Protein AF-A0A5R1NNT7-F1 (afdb_monomer)

Secondary structure (DSSP, 8-state):
-------TT-------------------------GGGS-------------S--TTSHHHHHHTT-S-S-S---PPPHHHHHHHHHHHHHHHHHHHHHHHHHHHHHHHHHHHHHHHHHHHHHHHHHHHHSSPPPSEEE-TTT-GGGT----TTB--EEEEE-STT-EEEEEEBSSSSP-EEEEESSS-SEE-EEETTEEE--

Sequence (202 aa):
MTDVNIDPHDWGCFEFTLPSLAGRGGLSLPIQWNPDRFPKTGSCATTHRLELIVLTRSLNALNARRKNPDANEKGFTLIELLVVVIIIGILAAIAIPVYLGIQNNAKESGVQSDVANAKIGVVAIQTDTGALPAAGTIDPSANSKYGFTKSANTGALTLTVGAGAAFCVSAPSTTSPVVTFAASDLVGAKKGTCSAGAFVAP

pLDDT: mean 73.67, std 19.93, range [34.53, 97.38]

Foldseek 3Di:
DDDDDDDPPDPDDDDDDDDDDDDDDDDDDDPPDDPPPDDPDDDDDDDDDDDDPDPPVPPVVVVVVPPDPPPDCPDDDPVNVVVVVVVVVVVCVVVVVVVVVVVVVVLVVLQLVLQQLVQQLQVVCCVVVVDGDDWFWDDQVVSVVSVHDDDPQWATWTKAAAPDRAIKIKIWGPDPVIWMWMAIPVGGTDTADDDRRDTGHD

Nearest PDB structures (foldseek):
  3pcs-assembly4_D  TM=4.647E-01  e=8.712E+00  Escherichia coli O157:H7

Structure (mmCIF, N/CA/C/O backbone):
data_AF-A0A5R1NNT7-F1
#
_entry.id   AF-A0A5R1NNT7-F1
#
loop_
_atom_site.group_PDB
_atom_site.id
_atom_site.type_symbol
_atom_site.label_atom_id
_atom_site.label_alt_id
_atom_site.label_comp_id
_atom_site.label_asym_id
_atom_site.label_entity_id
_atom_site.label_seq_id
_atom_site.pdbx_PDB_ins_code
_atom_site.Cartn_x
_atom_site.Cartn_y
_atom_site.Cartn_z
_atom_site.occupancy
_atom_site.B_iso_or_equiv
_atom_site.auth_seq_id
_atom_site.auth_comp_id
_atom_site.auth_asym_id
_atom_site.auth_atom_id
_atom_site.pdbx_PDB_model_num
ATOM 1 N N . MET A 1 1 ? 11.780 5.297 29.534 1.00 43.72 1 MET A N 1
ATOM 2 C CA . MET A 1 1 ? 11.428 6.649 30.004 1.00 43.72 1 MET A CA 1
ATOM 3 C C . MET A 1 1 ? 12.694 7.477 29.934 1.00 43.72 1 MET A C 1
ATOM 5 O O . MET A 1 1 ? 13.545 7.350 30.800 1.00 43.72 1 MET A O 1
ATOM 9 N N . THR A 1 2 ? 12.864 8.198 28.834 1.00 43.47 2 THR A N 1
ATOM 10 C CA . THR A 1 2 ? 13.842 9.280 28.682 1.00 43.47 2 THR A CA 1
ATOM 11 C C . THR A 1 2 ? 13.151 10.296 27.788 1.00 43.47 2 THR A C 1
ATOM 13 O O . THR A 1 2 ? 12.879 10.001 26.623 1.00 43.47 2 THR A O 1
ATOM 16 N N . ASP A 1 3 ? 12.752 11.406 28.395 1.00 40.72 3 ASP A N 1
ATOM 17 C CA . ASP A 1 3 ? 11.999 12.494 27.784 1.00 40.72 3 ASP A CA 1
ATOM 18 C C . ASP A 1 3 ? 12.787 13.144 26.638 1.00 40.72 3 ASP A C 1
ATOM 20 O O . ASP A 1 3 ? 13.982 13.410 26.767 1.00 40.72 3 ASP A O 1
ATOM 24 N N . VAL A 1 4 ? 12.113 13.412 25.517 1.00 52.28 4 VAL A N 1
ATOM 25 C CA . VAL A 1 4 ? 12.636 14.251 24.431 1.00 52.28 4 VAL A CA 1
ATOM 26 C C . VAL A 1 4 ? 11.967 15.613 24.571 1.00 52.28 4 VAL A C 1
ATOM 28 O O . VAL A 1 4 ? 10.796 15.770 24.235 1.00 52.28 4 VAL A O 1
ATOM 31 N N . ASN A 1 5 ? 12.702 16.582 25.112 1.00 43.88 5 ASN A N 1
ATOM 32 C CA . ASN A 1 5 ? 12.280 17.978 25.146 1.00 43.88 5 ASN A CA 1
ATOM 33 C C . ASN A 1 5 ? 12.597 18.622 23.785 1.00 43.88 5 ASN A C 1
ATOM 35 O O . ASN A 1 5 ? 13.729 18.525 23.315 1.00 43.88 5 ASN A O 1
ATOM 39 N N . ILE A 1 6 ? 11.602 19.236 23.141 1.00 50.78 6 ILE A N 1
ATOM 40 C CA . ILE A 1 6 ? 11.735 19.892 21.830 1.00 50.78 6 ILE A CA 1
ATOM 41 C C . ILE A 1 6 ? 11.452 21.382 22.035 1.00 50.78 6 ILE A C 1
ATOM 43 O O . ILE A 1 6 ? 10.293 21.784 22.132 1.00 50.78 6 ILE A O 1
ATOM 47 N N . ASP A 1 7 ? 12.503 22.197 22.103 1.00 47.06 7 ASP A N 1
ATOM 48 C CA . ASP A 1 7 ? 12.385 23.658 22.128 1.00 47.06 7 ASP A CA 1
ATOM 49 C C . ASP A 1 7 ? 12.195 24.215 20.696 1.00 47.06 7 ASP A C 1
ATOM 51 O O . ASP A 1 7 ? 12.884 23.766 19.777 1.00 47.06 7 ASP A O 1
ATOM 55 N N . PRO A 1 8 ? 11.312 25.207 20.437 1.00 48.41 8 PRO A N 1
ATOM 56 C CA . PRO A 1 8 ? 10.919 25.566 19.066 1.00 48.41 8 PRO A CA 1
ATOM 57 C C . PRO A 1 8 ? 11.837 26.573 18.347 1.00 48.41 8 PRO A C 1
ATOM 59 O O . PRO A 1 8 ? 11.464 27.070 17.284 1.00 48.41 8 PRO A O 1
ATOM 62 N N . HIS A 1 9 ? 13.000 26.926 18.903 1.00 54.28 9 HIS A N 1
ATOM 63 C CA . HIS A 1 9 ? 13.793 28.072 18.427 1.00 54.28 9 HIS A CA 1
ATOM 64 C C . HIS A 1 9 ? 15.160 27.749 17.805 1.00 54.28 9 HIS A C 1
ATOM 66 O O . HIS A 1 9 ? 15.865 28.688 17.441 1.00 54.28 9 HIS A O 1
ATOM 72 N N . ASP A 1 10 ? 15.506 26.475 17.593 1.00 42.22 10 ASP A N 1
ATOM 73 C CA . ASP A 1 10 ? 16.818 26.097 17.0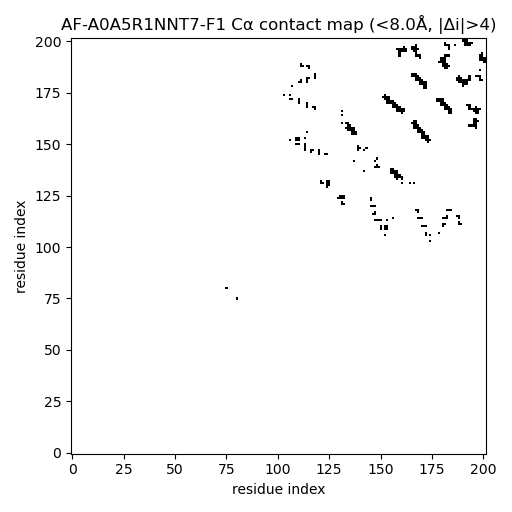50 1.00 42.22 10 ASP A CA 1
ATOM 74 C C . ASP A 1 10 ? 16.693 25.098 15.887 1.00 42.22 10 ASP A C 1
ATOM 76 O O . ASP A 1 10 ? 16.759 23.876 16.033 1.00 42.22 10 ASP A O 1
ATOM 80 N N . TRP A 1 11 ? 16.447 25.625 14.685 1.00 51.66 11 TRP A N 1
ATOM 81 C CA . TRP A 1 11 ? 16.437 24.829 13.458 1.00 51.66 11 TRP A CA 1
ATOM 82 C C . TRP A 1 11 ? 17.868 24.638 12.959 1.00 51.66 11 TRP A C 1
ATOM 84 O O . TRP A 1 11 ? 18.322 25.351 12.065 1.00 51.66 11 TRP A O 1
ATOM 94 N N . GLY A 1 12 ? 18.563 23.640 13.502 1.00 44.12 12 GLY A N 1
ATOM 95 C CA . GLY A 1 12 ? 19.743 23.094 12.841 1.00 44.12 12 GLY A CA 1
ATOM 96 C C . GLY A 1 12 ? 20.810 22.554 13.773 1.00 44.12 12 GLY A C 1
ATOM 97 O O . GLY A 1 12 ? 21.727 23.284 14.110 1.00 44.12 12 GLY A O 1
ATOM 98 N N . CYS A 1 13 ? 20.722 21.262 14.090 1.00 41.28 13 CYS A N 1
ATOM 99 C CA . CYS A 1 13 ? 21.832 20.298 14.143 1.00 41.28 13 CYS A CA 1
ATOM 100 C C . CYS A 1 13 ? 21.268 18.955 14.632 1.00 41.28 13 CYS A C 1
ATOM 102 O O . CYS A 1 13 ? 20.935 18.799 15.801 1.00 41.28 13 CYS A O 1
ATOM 104 N N . PHE A 1 14 ? 21.130 17.981 13.729 1.00 34.53 14 PHE A N 1
ATOM 105 C CA . PHE A 1 14 ? 20.844 16.594 14.102 1.00 34.53 14 PHE A CA 1
ATOM 106 C C . PHE A 1 14 ? 22.182 15.912 14.399 1.00 34.53 14 PHE A C 1
ATOM 108 O O . PHE A 1 14 ? 22.958 15.647 13.481 1.00 34.53 14 PHE A O 1
ATOM 115 N N . GLU A 1 15 ? 22.470 15.651 15.670 1.00 43.06 15 GLU A N 1
ATOM 116 C CA . GLU A 1 15 ? 23.667 14.923 16.087 1.00 43.06 15 GLU A CA 1
ATOM 117 C C . GLU A 1 15 ? 23.293 13.462 16.368 1.00 43.06 15 GLU A C 1
ATOM 119 O O . GLU A 1 15 ? 22.583 13.154 17.324 1.00 43.06 15 GLU A O 1
ATOM 124 N N . PHE A 1 16 ? 23.731 12.545 15.500 1.00 36.41 16 PHE A N 1
ATOM 125 C CA . PHE A 1 16 ? 23.573 11.106 15.715 1.00 36.41 16 PHE A CA 1
ATOM 126 C C . PHE A 1 16 ? 24.833 10.564 16.391 1.00 36.41 16 PHE A C 1
ATOM 128 O O . PHE A 1 16 ? 25.817 10.227 15.732 1.00 36.41 16 PHE A O 1
ATOM 135 N N . THR A 1 17 ? 24.818 10.492 17.720 1.00 41.00 17 THR A N 1
ATOM 136 C CA . THR A 1 17 ? 25.866 9.827 18.501 1.00 41.00 17 THR A CA 1
ATOM 137 C C . THR A 1 17 ? 25.534 8.340 18.653 1.00 41.00 17 THR A C 1
ATOM 139 O O . THR A 1 17 ? 24.610 7.952 19.363 1.00 41.00 17 THR A O 1
ATOM 142 N N . LEU A 1 18 ? 26.300 7.478 17.976 1.00 39.47 18 LEU A N 1
ATOM 143 C CA . LEU A 1 18 ? 26.299 6.033 18.233 1.00 39.47 18 LEU A CA 1
ATOM 144 C C . LEU A 1 18 ? 27.118 5.732 19.499 1.00 39.47 18 LEU A C 1
ATOM 146 O O . LEU A 1 18 ? 28.264 6.184 19.589 1.00 39.47 18 LEU A O 1
ATOM 150 N N . PRO A 1 19 ? 26.613 4.924 20.448 1.00 40.84 19 PRO A N 1
ATOM 151 C CA . PRO A 1 19 ? 27.414 4.503 21.579 1.00 40.84 19 PRO A CA 1
ATOM 152 C C . PRO A 1 19 ? 28.315 3.323 21.183 1.00 40.84 19 PRO A C 1
ATOM 154 O O . PRO A 1 19 ? 27.850 2.231 20.873 1.00 40.84 19 PRO A O 1
ATOM 157 N N . SER A 1 20 ? 29.625 3.552 21.297 1.00 44.25 20 SER A N 1
ATOM 158 C CA . SER A 1 20 ? 30.631 2.560 21.697 1.00 44.25 20 SER A CA 1
ATOM 159 C C . SER A 1 20 ? 30.896 1.360 20.769 1.00 44.25 20 SER A C 1
ATOM 161 O O . SER A 1 20 ? 30.408 0.252 20.991 1.00 44.25 20 SER A O 1
ATOM 163 N N . LEU A 1 21 ? 31.887 1.519 19.885 1.00 39.97 21 LEU A N 1
ATOM 164 C CA . LEU A 1 21 ? 32.867 0.458 19.627 1.00 39.97 21 LEU A CA 1
ATOM 165 C C . LEU A 1 21 ? 34.272 1.005 19.887 1.00 39.97 21 LEU A C 1
ATOM 167 O O . LEU A 1 21 ? 34.886 1.663 19.049 1.00 39.97 21 LEU A O 1
ATOM 171 N N . ALA A 1 22 ? 34.762 0.742 21.095 1.00 49.03 22 ALA A N 1
ATOM 172 C CA . ALA A 1 22 ? 36.153 0.938 21.450 1.00 49.03 22 ALA A CA 1
ATOM 173 C C . ALA A 1 22 ? 37.031 -0.057 20.676 1.00 49.03 22 ALA A C 1
ATOM 175 O O . ALA A 1 22 ? 36.817 -1.266 20.729 1.00 49.03 22 ALA A O 1
ATOM 176 N N . GLY A 1 23 ? 38.066 0.467 20.021 1.00 51.97 23 GLY A N 1
ATOM 177 C CA . GLY A 1 23 ? 39.264 -0.299 19.695 1.00 51.97 23 GLY A CA 1
ATOM 178 C C . GLY A 1 23 ? 39.258 -1.015 18.349 1.00 51.97 23 GLY A C 1
ATOM 179 O O . GLY A 1 23 ? 39.103 -2.229 18.288 1.00 51.97 23 GLY A O 1
ATOM 180 N N . ARG A 1 24 ? 39.570 -0.278 17.280 1.00 44.78 24 ARG A N 1
ATOM 181 C CA . ARG A 1 24 ? 40.598 -0.632 16.281 1.00 44.78 24 ARG A CA 1
ATOM 182 C C . ARG A 1 24 ? 40.715 0.516 15.283 1.00 44.78 24 ARG A C 1
ATOM 184 O O . ARG A 1 24 ? 39.710 1.047 14.830 1.00 44.78 24 ARG A O 1
ATOM 191 N N . GLY A 1 25 ? 41.954 0.924 15.017 1.00 54.47 25 GLY A N 1
ATOM 192 C CA . GLY A 1 25 ? 42.298 2.105 14.231 1.00 54.47 25 GLY A CA 1
ATOM 193 C C . GLY A 1 25 ? 41.583 2.156 12.883 1.00 54.47 25 GLY A C 1
ATOM 194 O O . GLY A 1 25 ? 41.895 1.386 11.979 1.00 54.47 25 GLY A O 1
ATOM 195 N N . GLY A 1 26 ? 40.640 3.088 12.763 1.00 38.50 26 GLY A N 1
ATOM 196 C CA . GLY A 1 26 ? 40.117 3.550 11.487 1.00 38.50 26 GLY A CA 1
ATOM 197 C C . GLY A 1 26 ? 41.036 4.642 10.956 1.00 38.50 26 GLY A C 1
ATOM 198 O O . GLY A 1 26 ? 41.284 5.633 11.640 1.00 38.50 26 GLY A O 1
ATOM 199 N N . LEU A 1 27 ? 41.567 4.438 9.753 1.00 43.19 27 LEU A N 1
ATOM 200 C CA . LEU A 1 27 ? 42.351 5.424 9.020 1.00 43.19 27 LEU A CA 1
ATOM 201 C C . LEU A 1 27 ? 41.469 6.659 8.754 1.00 43.19 27 LEU A C 1
ATOM 203 O O . LEU A 1 27 ? 40.620 6.650 7.866 1.00 43.19 27 LEU A O 1
ATOM 207 N N . SER A 1 28 ? 41.647 7.720 9.535 1.00 46.94 28 SER A N 1
ATOM 208 C CA . SER A 1 28 ? 41.034 9.016 9.267 1.00 46.94 28 SER A CA 1
ATOM 209 C C . SER A 1 28 ? 41.861 9.737 8.203 1.00 46.94 28 SER A C 1
ATOM 211 O O . SER A 1 28 ? 42.908 10.309 8.506 1.00 46.94 28 SER A O 1
ATOM 213 N N . LEU A 1 29 ? 41.408 9.712 6.950 1.00 49.31 29 LEU A N 1
ATOM 214 C CA . LEU A 1 29 ? 41.814 10.731 5.984 1.00 49.31 29 LEU A CA 1
ATOM 215 C C . LEU A 1 29 ? 41.140 12.049 6.397 1.00 49.31 29 LEU A C 1
ATOM 217 O O . LEU A 1 29 ? 39.910 12.077 6.493 1.00 49.31 29 LEU A O 1
ATOM 221 N N . PRO A 1 30 ? 41.880 13.143 6.645 1.00 44.62 30 PRO A N 1
ATOM 222 C CA . PRO A 1 30 ? 41.252 14.421 6.919 1.00 44.62 30 PRO A CA 1
ATOM 223 C C . PRO A 1 30 ? 40.744 15.011 5.600 1.00 44.62 30 PRO A C 1
ATOM 225 O O . PRO A 1 30 ? 41.496 15.623 4.845 1.00 44.62 30 PRO A O 1
ATOM 228 N N . ILE A 1 31 ? 39.447 14.871 5.321 1.00 53.81 31 ILE A N 1
ATOM 229 C CA . ILE A 1 31 ? 38.766 15.877 4.503 1.00 53.81 31 ILE A CA 1
ATOM 230 C C . ILE A 1 31 ? 38.554 17.064 5.438 1.00 53.81 31 ILE A C 1
ATOM 232 O O . ILE A 1 31 ? 37.622 17.099 6.236 1.00 53.81 31 ILE A O 1
ATOM 236 N N . GLN A 1 32 ? 39.498 17.998 5.408 1.00 47.47 32 GLN A N 1
ATOM 237 C CA . GLN A 1 32 ? 39.490 19.180 6.256 1.00 47.47 32 GLN A CA 1
ATOM 238 C C . GLN A 1 32 ? 38.452 20.169 5.710 1.00 47.47 32 GLN A C 1
ATOM 240 O O . GLN A 1 32 ? 38.704 20.909 4.759 1.00 47.47 32 GLN A O 1
ATOM 245 N N . TRP A 1 33 ? 37.248 20.143 6.278 1.00 36.47 33 TRP A N 1
ATOM 246 C CA . TRP A 1 33 ? 36.215 21.132 5.989 1.00 36.47 33 TRP A CA 1
ATOM 247 C C . TRP A 1 33 ? 36.540 22.400 6.784 1.00 36.47 33 TRP A C 1
ATOM 249 O O . TRP A 1 33 ? 36.380 22.420 8.000 1.00 36.47 33 TRP A O 1
ATOM 259 N N . ASN A 1 34 ? 37.080 23.424 6.114 1.00 49.50 34 ASN A N 1
ATOM 260 C CA . ASN A 1 34 ? 37.412 24.704 6.741 1.00 49.50 34 ASN A CA 1
ATOM 261 C C . ASN A 1 34 ? 36.166 25.621 6.759 1.00 49.50 34 ASN A C 1
ATOM 263 O O . ASN A 1 34 ? 35.778 26.087 5.680 1.00 49.50 34 ASN A O 1
ATOM 267 N N . PRO A 1 35 ? 35.541 25.903 7.920 1.00 50.19 35 PRO A N 1
ATOM 268 C CA . PRO A 1 35 ? 34.308 26.696 8.005 1.00 50.19 35 PRO A CA 1
ATOM 269 C C . PRO A 1 35 ? 34.511 28.200 7.763 1.00 50.19 35 PRO A C 1
ATOM 271 O O . PRO A 1 35 ? 33.538 28.944 7.658 1.00 50.19 35 PRO A O 1
ATOM 274 N N . ASP A 1 36 ? 35.754 28.663 7.627 1.00 52.75 36 ASP A N 1
ATOM 275 C CA . ASP A 1 36 ? 36.092 30.093 7.593 1.00 52.75 36 ASP A CA 1
ATOM 276 C C . ASP A 1 36 ? 35.867 30.766 6.228 1.00 52.75 36 ASP A C 1
ATOM 278 O O . ASP A 1 36 ? 36.177 31.943 6.047 1.00 52.75 36 ASP A O 1
ATOM 282 N N . ARG A 1 37 ? 35.333 30.046 5.230 1.00 50.12 37 ARG A N 1
ATOM 283 C CA . ARG A 1 37 ? 35.125 30.592 3.875 1.00 50.12 37 ARG A CA 1
ATOM 284 C C . ARG A 1 37 ? 33.774 31.269 3.636 1.00 50.12 37 ARG A C 1
ATOM 286 O O . ARG A 1 37 ? 33.452 31.581 2.490 1.00 50.12 37 ARG A O 1
ATOM 293 N N . PHE A 1 38 ? 33.027 31.568 4.695 1.00 45.69 38 PHE A N 1
ATOM 294 C CA . PHE A 1 38 ? 31.863 32.446 4.619 1.00 45.69 38 PHE A CA 1
ATOM 295 C C . PHE A 1 38 ? 32.187 33.796 5.261 1.00 45.69 38 PHE A C 1
ATOM 297 O O . PHE A 1 38 ? 32.308 33.870 6.486 1.00 45.69 38 PHE A O 1
ATOM 304 N N . PRO A 1 39 ? 32.319 34.880 4.474 1.00 45.38 39 PRO A N 1
ATOM 305 C CA . PRO A 1 39 ? 32.453 36.205 5.048 1.00 45.38 39 PRO A CA 1
ATOM 306 C C . PRO A 1 39 ? 31.147 36.563 5.766 1.00 45.38 39 PRO A C 1
ATOM 308 O O . PRO A 1 39 ? 30.149 36.939 5.154 1.00 45.38 39 PRO A O 1
ATOM 311 N N . LYS A 1 40 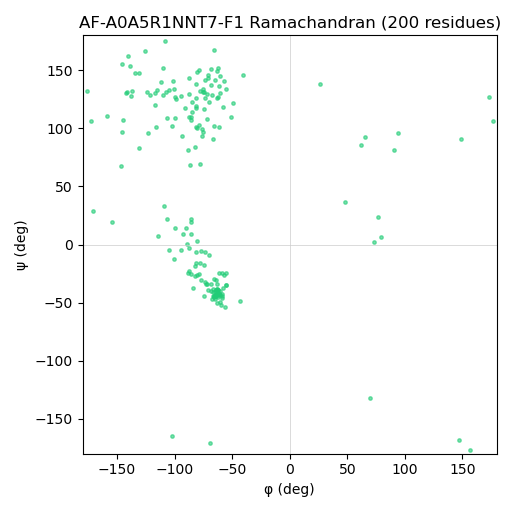? 31.163 36.457 7.097 1.00 54.94 40 LYS A N 1
ATOM 312 C CA . LYS A 1 40 ? 30.286 37.251 7.949 1.00 54.94 40 LYS A CA 1
ATOM 313 C C . LYS A 1 40 ? 30.812 38.674 7.890 1.00 54.94 40 LYS A C 1
ATOM 315 O O . LYS A 1 40 ? 31.882 38.930 8.426 1.00 54.94 40 LYS A O 1
ATOM 320 N N . THR A 1 41 ? 30.099 39.571 7.220 1.00 41.78 41 THR A N 1
ATOM 321 C CA . THR A 1 41 ? 29.954 40.991 7.592 1.00 41.78 41 THR A CA 1
ATOM 322 C C . THR A 1 41 ? 29.204 41.730 6.494 1.00 41.78 41 THR A C 1
ATOM 324 O O . THR A 1 41 ? 29.585 41.719 5.327 1.00 41.78 41 THR A O 1
ATOM 327 N N . GLY A 1 42 ? 28.142 42.428 6.891 1.00 49.50 42 GLY A N 1
ATOM 328 C CA . GLY A 1 42 ? 27.746 43.621 6.168 1.00 49.50 42 GLY A CA 1
ATOM 329 C C . GLY A 1 42 ? 28.865 44.653 6.283 1.00 49.50 42 GLY A C 1
ATOM 330 O O . GLY A 1 42 ? 29.290 44.983 7.385 1.00 49.50 42 GLY A O 1
ATOM 331 N N . SER A 1 43 ? 29.328 45.156 5.146 1.00 44.44 43 SER A N 1
ATOM 332 C CA . SER A 1 43 ? 29.716 46.554 5.001 1.00 44.44 43 SER A CA 1
ATOM 333 C C . SER A 1 43 ? 29.690 46.898 3.517 1.00 44.44 43 SER A C 1
ATOM 335 O O . SER A 1 43 ? 30.463 46.376 2.714 1.00 44.44 43 SER A O 1
ATOM 337 N N . CYS A 1 44 ? 28.725 47.733 3.150 1.00 41.69 44 CYS A N 1
ATOM 338 C CA . CYS A 1 44 ? 28.662 48.393 1.860 1.00 41.69 44 CYS A CA 1
ATOM 339 C C . CYS A 1 44 ? 29.461 49.700 1.961 1.00 41.69 44 CYS A C 1
ATOM 341 O O . CYS A 1 44 ? 29.367 50.394 2.968 1.00 41.69 44 CYS A O 1
ATOM 343 N N . ALA A 1 45 ? 30.154 50.039 0.872 1.00 43.50 45 ALA A N 1
ATOM 344 C CA . ALA A 1 45 ? 30.885 51.278 0.590 1.00 43.50 45 ALA A CA 1
ATOM 345 C C . ALA A 1 45 ? 32.389 51.291 0.919 1.00 43.50 45 ALA A C 1
ATOM 347 O O . ALA A 1 45 ? 32.840 51.691 1.985 1.00 43.50 45 ALA A O 1
ATOM 348 N N . THR A 1 46 ? 33.185 51.025 -0.117 1.00 39.69 46 THR A N 1
ATOM 349 C CA . THR A 1 46 ? 34.300 51.908 -0.486 1.00 39.69 46 THR A CA 1
ATOM 350 C C . THR A 1 46 ? 34.424 51.885 -2.009 1.00 39.69 46 THR A C 1
ATOM 352 O O . THR A 1 46 ? 35.015 50.975 -2.585 1.00 39.69 46 THR A O 1
ATOM 355 N N . THR A 1 47 ? 33.831 52.873 -2.683 1.00 40.59 47 THR A N 1
ATOM 356 C CA . THR A 1 47 ? 34.058 53.101 -4.116 1.00 40.59 47 THR A CA 1
ATOM 357 C C . THR A 1 47 ? 35.362 53.872 -4.268 1.00 40.59 47 THR A C 1
ATOM 359 O O . THR A 1 47 ? 35.411 55.085 -4.061 1.00 40.59 47 THR A O 1
ATOM 362 N N . HIS A 1 48 ? 36.432 53.161 -4.617 1.00 37.25 48 HIS A N 1
ATOM 363 C CA . HIS A 1 48 ? 37.660 53.775 -5.101 1.00 37.25 48 HIS A CA 1
ATOM 364 C C . HIS A 1 48 ? 37.433 54.332 -6.512 1.00 37.25 48 HIS A C 1
ATOM 366 O O . HIS A 1 48 ? 36.955 53.633 -7.405 1.00 37.25 48 HIS A O 1
ATOM 372 N N . ARG A 1 49 ? 37.807 55.607 -6.691 1.00 55.72 49 ARG A N 1
ATOM 373 C CA . ARG A 1 49 ? 38.131 56.228 -7.984 1.00 55.72 49 ARG A CA 1
ATOM 374 C C . ARG A 1 49 ? 38.934 55.259 -8.854 1.00 55.72 49 ARG A C 1
ATOM 376 O O . ARG A 1 49 ? 39.806 54.599 -8.303 1.00 55.72 49 ARG A O 1
ATOM 383 N N . LEU A 1 50 ?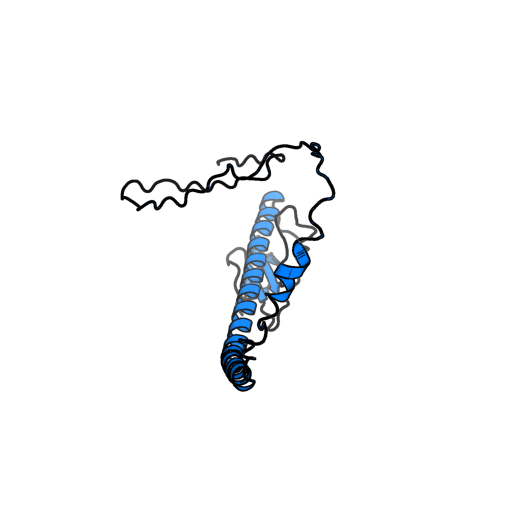 38.738 55.305 -10.176 1.00 45.12 50 LEU A N 1
ATOM 384 C CA . LEU A 1 50 ? 39.816 55.341 -11.179 1.00 45.12 50 LEU A CA 1
ATOM 385 C C . LEU A 1 50 ? 39.244 55.581 -12.593 1.00 45.12 50 LEU A C 1
ATOM 387 O O . LEU A 1 50 ? 38.586 54.731 -13.178 1.00 45.12 50 LEU A O 1
ATOM 391 N N . GLU A 1 51 ? 39.473 56.808 -13.055 1.00 52.19 51 GLU A N 1
ATOM 392 C CA . GLU A 1 51 ? 39.969 57.240 -14.369 1.00 52.19 51 GLU A CA 1
ATOM 393 C C . GLU A 1 51 ? 39.767 56.393 -15.643 1.00 52.19 51 GLU A C 1
ATOM 395 O O . GLU A 1 51 ? 40.035 55.197 -15.755 1.00 52.19 51 GLU A O 1
ATOM 400 N N . LEU A 1 52 ? 39.426 57.166 -16.669 1.00 51.31 52 LEU A N 1
ATOM 401 C CA . LEU A 1 52 ? 39.099 56.877 -18.052 1.00 51.31 52 LEU A CA 1
ATOM 402 C C . LEU A 1 52 ? 40.367 56.816 -18.935 1.00 51.31 52 LEU A C 1
ATOM 404 O O . LEU A 1 52 ? 40.551 57.692 -19.766 1.00 51.31 52 LEU A O 1
ATOM 408 N N . ILE A 1 53 ? 41.274 55.834 -18.802 1.00 56.75 53 ILE A N 1
ATOM 409 C CA . ILE A 1 53 ? 42.425 55.700 -19.740 1.00 56.75 53 ILE A CA 1
ATOM 410 C C . ILE A 1 53 ? 42.831 54.232 -19.985 1.00 56.75 53 ILE A C 1
ATOM 412 O O . ILE A 1 53 ? 43.925 53.839 -19.610 1.00 56.75 53 ILE A O 1
ATOM 416 N N . VAL A 1 54 ? 42.015 53.389 -20.642 1.00 50.53 54 VAL A N 1
ATOM 417 C CA . VAL A 1 54 ? 42.547 52.167 -21.320 1.00 50.53 54 VAL A CA 1
ATOM 418 C C . VAL A 1 54 ? 41.682 51.659 -22.498 1.00 50.53 54 VAL A C 1
ATOM 420 O O . VAL A 1 54 ? 41.809 50.510 -22.912 1.00 50.53 54 VAL A O 1
ATOM 423 N N . LEU A 1 55 ? 40.800 52.466 -23.098 1.00 53.44 55 LEU A N 1
ATOM 424 C CA . LEU A 1 55 ? 39.965 51.983 -24.220 1.00 53.44 55 LEU A CA 1
ATOM 425 C C . LEU A 1 55 ? 40.698 51.893 -25.576 1.00 53.44 55 LEU A C 1
ATOM 427 O O . LEU A 1 55 ? 40.146 51.357 -26.530 1.00 53.44 55 LEU A O 1
ATOM 431 N N . THR A 1 56 ? 41.954 52.340 -25.674 1.00 55.16 56 THR A N 1
ATOM 432 C CA . THR A 1 56 ? 42.737 52.336 -26.930 1.00 55.16 56 THR A CA 1
ATOM 433 C C . THR A 1 56 ? 43.814 51.251 -27.026 1.00 55.16 56 THR A C 1
ATOM 435 O O . THR A 1 56 ? 44.410 51.090 -28.087 1.00 55.16 56 THR A O 1
ATOM 438 N N . ARG A 1 57 ? 44.056 50.450 -25.976 1.00 51.69 57 ARG A N 1
ATOM 439 C CA . ARG A 1 57 ? 44.967 49.280 -26.053 1.00 51.69 57 ARG A CA 1
ATOM 440 C C . ARG A 1 57 ? 44.248 47.962 -26.346 1.00 51.69 57 ARG A C 1
ATOM 442 O O . ARG A 1 57 ? 44.895 46.940 -26.559 1.00 51.69 57 ARG A O 1
ATOM 449 N N . SER A 1 58 ? 42.922 47.978 -26.395 1.00 54.56 58 SER A N 1
ATOM 450 C CA . SER A 1 58 ? 42.095 46.790 -26.601 1.00 54.56 58 SER A CA 1
ATOM 451 C C . SER A 1 58 ? 41.954 46.374 -28.070 1.00 54.56 58 SER A C 1
ATOM 453 O O . SER A 1 58 ? 41.660 45.215 -28.322 1.00 54.56 58 SER A O 1
ATOM 455 N N . LEU A 1 59 ? 42.217 47.227 -29.064 1.00 57.25 59 LEU A N 1
ATOM 456 C CA . LEU A 1 59 ? 41.906 46.877 -30.463 1.00 57.25 59 LEU A CA 1
ATOM 457 C C . LEU A 1 59 ? 42.967 46.007 -31.167 1.00 57.25 59 LEU A C 1
ATOM 459 O O . LEU A 1 59 ? 42.614 45.196 -32.022 1.00 57.25 59 LEU A O 1
ATOM 463 N N . ASN A 1 60 ? 44.242 46.067 -30.765 1.00 57.94 60 ASN A N 1
ATOM 464 C CA . ASN A 1 60 ? 45.295 45.249 -31.395 1.00 57.94 60 ASN A CA 1
ATOM 465 C C . ASN A 1 60 ? 45.417 43.836 -30.793 1.00 57.94 60 ASN A C 1
ATOM 467 O O . ASN A 1 60 ? 45.793 42.902 -31.499 1.00 57.94 60 ASN A O 1
ATOM 471 N N . ALA A 1 61 ? 45.019 43.637 -29.531 1.00 57.88 61 ALA A N 1
ATOM 472 C CA . ALA A 1 61 ? 44.935 42.304 -28.922 1.00 57.88 61 ALA A CA 1
ATOM 473 C C . ALA A 1 61 ? 43.684 41.514 -29.365 1.00 57.88 61 ALA A C 1
ATOM 475 O O . ALA A 1 61 ? 43.643 40.293 -29.215 1.00 57.88 61 ALA A O 1
ATOM 476 N N . LEU A 1 62 ? 42.681 42.189 -29.944 1.00 57.12 62 LEU A N 1
ATOM 477 C CA . LEU A 1 62 ? 41.456 41.566 -30.462 1.00 57.12 62 LEU A CA 1
ATOM 478 C C . LEU A 1 62 ? 41.582 41.090 -31.921 1.00 57.12 62 LEU A C 1
ATOM 480 O O . LEU A 1 62 ? 40.890 40.148 -32.301 1.00 57.12 62 LEU A O 1
ATOM 484 N N . ASN A 1 63 ? 42.503 41.642 -32.722 1.00 57.28 63 ASN A N 1
ATOM 485 C CA . ASN A 1 63 ? 42.796 41.115 -34.067 1.00 57.28 63 ASN A CA 1
ATOM 486 C C . ASN A 1 63 ? 43.693 39.861 -34.039 1.00 57.28 63 ASN A C 1
ATOM 488 O O . ASN A 1 63 ? 43.586 39.013 -34.921 1.00 57.28 63 ASN A O 1
ATOM 492 N N . ALA A 1 64 ? 44.516 39.677 -32.998 1.00 58.53 64 ALA A N 1
ATOM 493 C CA . ALA A 1 64 ? 45.317 38.460 -32.814 1.00 58.53 64 ALA A CA 1
ATOM 494 C C . ALA A 1 64 ? 44.487 37.241 -32.353 1.00 58.53 64 ALA A C 1
ATOM 496 O O . ALA A 1 64 ? 44.931 36.105 -32.508 1.00 58.53 64 ALA A O 1
ATOM 497 N N . ARG A 1 65 ? 43.267 37.456 -31.833 1.00 56.31 65 ARG A N 1
ATOM 498 C CA . ARG A 1 65 ? 42.319 36.386 -31.459 1.00 56.31 65 ARG A CA 1
ATOM 499 C C . ARG A 1 65 ? 41.382 35.946 -32.593 1.00 56.31 65 ARG A C 1
ATOM 501 O O . ARG A 1 65 ? 40.608 35.020 -32.394 1.00 56.31 65 ARG A O 1
ATOM 508 N N . ARG A 1 66 ? 41.492 36.525 -33.798 1.00 59.78 66 ARG A N 1
ATOM 509 C CA . ARG A 1 66 ? 40.852 36.002 -35.026 1.00 59.78 66 ARG A CA 1
ATOM 510 C C . ARG A 1 66 ? 41.685 34.929 -35.742 1.00 59.78 66 ARG A C 1
ATOM 512 O O . ARG A 1 66 ? 41.495 34.692 -36.930 1.00 59.78 66 ARG A O 1
ATOM 519 N N . LYS A 1 67 ? 42.608 34.247 -35.058 1.00 58.44 67 LYS A N 1
ATOM 520 C CA . LYS A 1 67 ? 43.109 32.953 -35.541 1.00 58.44 67 LYS A CA 1
ATOM 521 C C . LYS A 1 67 ? 42.203 31.850 -34.998 1.00 58.44 67 LYS A C 1
ATOM 523 O O . LYS A 1 67 ? 42.519 31.203 -34.012 1.00 58.44 67 LYS A O 1
ATOM 528 N N . ASN A 1 68 ? 41.086 31.696 -35.705 1.00 62.62 68 ASN A N 1
ATOM 529 C CA . ASN A 1 68 ? 40.332 30.460 -35.863 1.00 62.62 68 ASN A CA 1
ATOM 530 C C . ASN A 1 68 ? 39.725 29.826 -34.588 1.00 62.62 68 ASN A C 1
ATOM 532 O O . ASN A 1 68 ? 40.318 28.901 -34.033 1.00 62.62 68 ASN A O 1
ATOM 536 N N . PRO A 1 69 ? 38.518 30.235 -34.153 1.00 59.62 69 PRO A N 1
ATOM 537 C CA . PRO A 1 69 ? 37.678 29.362 -33.334 1.00 59.62 69 PRO A CA 1
ATOM 538 C C . PRO A 1 69 ? 37.109 28.156 -34.118 1.00 59.62 69 PRO A C 1
ATOM 540 O O . PRO A 1 69 ? 36.630 27.221 -33.489 1.00 59.62 69 PRO A O 1
ATOM 543 N N . ASP A 1 70 ? 37.248 28.087 -35.448 1.00 61.16 70 ASP A N 1
ATOM 544 C CA . ASP A 1 70 ? 36.676 27.014 -36.286 1.00 61.16 70 ASP A CA 1
ATOM 545 C C . ASP A 1 70 ? 37.568 25.755 -36.387 1.00 61.16 70 ASP A C 1
ATOM 547 O O . ASP A 1 70 ? 37.429 24.939 -37.297 1.00 61.16 70 ASP A O 1
ATOM 551 N N . ALA A 1 71 ? 38.509 25.564 -35.455 1.00 60.78 71 ALA A N 1
ATOM 552 C CA . ALA A 1 71 ? 39.442 24.432 -35.449 1.00 60.78 71 ALA A CA 1
ATOM 553 C C . ALA A 1 71 ? 39.187 23.406 -34.337 1.00 60.78 71 ALA A C 1
ATOM 555 O O . ALA A 1 71 ? 40.149 22.830 -33.839 1.00 60.78 71 ALA A O 1
ATOM 556 N N . ASN A 1 72 ? 37.940 23.163 -33.919 1.00 61.62 72 ASN A N 1
ATOM 557 C CA . ASN A 1 72 ? 37.577 21.875 -33.299 1.00 61.62 72 ASN A CA 1
ATOM 558 C C . ASN A 1 72 ? 36.074 21.661 -33.065 1.00 61.62 72 ASN A C 1
ATOM 560 O O . ASN A 1 72 ? 35.704 20.915 -32.158 1.00 61.62 72 ASN A O 1
ATOM 564 N N . GLU A 1 73 ? 35.185 22.249 -33.863 1.00 64.19 73 GLU A N 1
ATOM 565 C CA . GLU A 1 73 ? 33.773 21.855 -33.811 1.00 64.19 73 GLU A CA 1
ATOM 566 C C . GLU A 1 73 ? 33.584 20.529 -34.560 1.00 64.19 73 GLU A C 1
ATOM 568 O O . GLU A 1 73 ? 33.026 20.449 -35.651 1.00 64.19 73 GLU A O 1
ATOM 573 N N . LYS A 1 74 ? 34.117 19.451 -33.970 1.00 68.62 74 LYS A N 1
ATOM 574 C CA . LYS A 1 74 ? 33.753 18.080 -34.317 1.00 68.62 74 LYS A CA 1
ATOM 575 C C . LYS A 1 74 ? 32.302 17.894 -33.888 1.00 68.62 74 LYS A C 1
ATOM 577 O O . LYS A 1 74 ? 32.028 17.575 -32.735 1.00 68.62 74 LYS A O 1
ATOM 582 N N . GLY A 1 75 ? 31.377 18.173 -34.801 1.00 72.69 75 GLY A N 1
ATOM 583 C CA . GLY A 1 75 ? 29.967 17.873 -34.601 1.00 72.69 75 GLY A CA 1
ATOM 584 C C . GLY A 1 75 ? 29.799 16.390 -34.280 1.00 72.69 75 GLY A C 1
ATOM 585 O O . GLY A 1 75 ? 30.401 15.547 -34.948 1.00 72.69 75 GLY A O 1
ATOM 586 N N . PHE A 1 76 ? 28.999 16.088 -33.253 1.00 74.19 76 PHE A N 1
ATOM 587 C CA . PHE A 1 76 ? 28.545 14.729 -32.973 1.00 74.19 76 PHE A CA 1
ATOM 588 C C . PHE A 1 76 ? 28.007 14.134 -34.267 1.00 74.19 76 PHE A C 1
ATOM 590 O O . PHE A 1 76 ? 27.113 14.693 -34.910 1.00 74.19 76 PHE A O 1
ATOM 597 N N . THR A 1 77 ? 28.587 13.021 -34.684 1.00 86.25 77 THR A N 1
ATOM 598 C CA . THR A 1 77 ? 28.113 12.336 -35.875 1.00 86.25 77 THR A CA 1
ATOM 599 C C . THR A 1 77 ? 26.696 11.824 -35.600 1.00 86.25 77 THR A C 1
ATOM 601 O O . THR A 1 77 ? 26.387 11.354 -34.504 1.00 86.25 77 THR A O 1
ATOM 604 N N . LEU A 1 78 ? 25.799 11.888 -36.589 1.00 86.06 78 LEU A N 1
ATOM 605 C CA . LEU A 1 78 ? 24.432 11.367 -36.420 1.00 86.06 78 LEU A CA 1
ATOM 606 C C . LEU A 1 78 ? 24.426 9.878 -36.029 1.00 86.06 78 LEU A C 1
ATOM 608 O O . LEU A 1 78 ? 23.510 9.422 -35.350 1.00 86.06 78 LEU A O 1
ATOM 612 N N . ILE A 1 79 ? 25.472 9.135 -36.406 1.00 91.38 79 ILE A N 1
ATOM 613 C CA . ILE A 1 79 ? 25.650 7.732 -36.032 1.00 91.38 79 ILE A CA 1
ATOM 614 C C . ILE A 1 79 ? 26.020 7.544 -34.550 1.00 91.38 79 ILE A C 1
ATOM 616 O O . ILE A 1 79 ? 25.548 6.587 -33.938 1.00 91.38 79 ILE A O 1
ATOM 620 N N . GLU A 1 80 ? 26.786 8.460 -33.944 1.00 90.12 80 GLU A N 1
ATOM 621 C CA . GLU A 1 80 ? 27.082 8.434 -32.502 1.00 90.12 80 GLU A CA 1
ATOM 622 C C . GLU A 1 80 ? 25.810 8.613 -31.678 1.00 90.12 80 GLU A C 1
ATOM 624 O O . GLU A 1 80 ? 25.595 7.899 -30.701 1.00 90.12 80 GLU A O 1
ATOM 629 N N . LEU A 1 81 ? 24.924 9.519 -32.092 1.00 89.69 81 LEU A N 1
ATOM 630 C CA . LEU A 1 81 ? 23.653 9.701 -31.395 1.00 89.69 81 LEU A CA 1
ATOM 631 C C . LEU A 1 81 ? 22.681 8.546 -31.664 1.00 89.69 81 LEU A C 1
ATOM 633 O O . LEU A 1 81 ? 21.940 8.153 -30.764 1.00 89.69 81 LEU A O 1
ATOM 637 N N . LEU A 1 82 ? 22.728 7.942 -32.855 1.00 91.88 82 LEU A N 1
ATOM 638 C CA . LEU A 1 82 ? 21.880 6.805 -33.211 1.00 91.88 82 LEU A CA 1
ATOM 639 C C . LEU A 1 82 ? 22.194 5.553 -32.378 1.00 91.88 82 LEU A C 1
ATOM 641 O O . LEU A 1 82 ? 21.274 4.902 -31.885 1.00 91.88 82 LEU A O 1
ATOM 645 N N . VAL A 1 83 ? 23.470 5.210 -32.172 1.00 94.38 83 VAL A N 1
ATOM 646 C CA . VAL A 1 83 ? 23.815 4.015 -31.379 1.00 94.38 83 VAL A CA 1
ATOM 647 C C . VAL A 1 83 ? 23.452 4.187 -29.900 1.00 94.38 83 VAL A C 1
ATOM 649 O O . VAL A 1 83 ? 23.000 3.239 -29.258 1.00 94.38 83 VAL A O 1
ATOM 652 N N . VAL A 1 84 ? 23.561 5.407 -29.364 1.00 95.12 84 VAL A N 1
ATOM 653 C CA . VAL A 1 84 ? 23.207 5.698 -27.968 1.00 95.12 84 VAL A CA 1
ATOM 654 C C . VAL A 1 84 ? 21.710 5.519 -27.735 1.00 95.12 84 VAL A C 1
ATOM 656 O O . VAL A 1 84 ? 21.330 4.858 -26.766 1.00 95.12 84 VAL A O 1
ATOM 659 N N . VAL A 1 85 ? 20.856 6.031 -28.632 1.00 95.50 85 VAL A N 1
ATOM 660 C CA . VAL A 1 85 ? 19.399 5.870 -28.478 1.00 95.50 85 VAL A CA 1
ATOM 661 C C . VAL A 1 85 ? 18.953 4.407 -28.602 1.00 95.50 85 VAL A C 1
ATOM 663 O O . VAL A 1 85 ? 17.999 3.997 -27.940 1.00 95.50 85 VAL A O 1
ATOM 666 N N . ILE A 1 86 ? 19.677 3.591 -29.376 1.00 96.75 86 ILE A N 1
ATOM 667 C CA . ILE A 1 86 ? 19.438 2.143 -29.455 1.00 96.75 86 ILE A CA 1
ATOM 668 C C . ILE A 1 86 ? 19.779 1.465 -28.125 1.00 96.75 86 ILE A C 1
ATOM 670 O O . ILE A 1 86 ? 18.975 0.687 -27.610 1.00 96.75 86 ILE A O 1
ATOM 674 N N . ILE A 1 87 ? 20.938 1.773 -27.536 1.00 96.44 87 ILE A N 1
ATOM 675 C CA . ILE A 1 87 ? 21.363 1.154 -26.274 1.00 96.44 87 ILE A CA 1
ATOM 676 C C . ILE A 1 87 ? 20.414 1.544 -25.130 1.00 96.44 87 ILE A C 1
ATOM 678 O O . ILE A 1 87 ? 19.948 0.660 -24.408 1.00 96.44 87 ILE A O 1
ATOM 682 N N . ILE A 1 88 ? 20.056 2.829 -24.983 1.00 96.75 88 ILE A N 1
ATOM 683 C CA . ILE A 1 88 ? 19.076 3.244 -23.958 1.00 96.75 88 ILE A CA 1
ATOM 684 C C . ILE A 1 88 ? 17.691 2.635 -24.217 1.00 96.75 88 ILE A C 1
ATOM 686 O O . ILE A 1 88 ? 16.985 2.335 -23.258 1.00 96.75 88 ILE A O 1
ATOM 690 N N . GLY A 1 89 ? 17.318 2.394 -25.480 1.00 97.19 89 GLY A N 1
ATOM 691 C CA . GLY A 1 89 ? 16.070 1.720 -25.841 1.00 97.19 89 GLY A CA 1
ATOM 692 C C . GLY A 1 89 ? 16.010 0.282 -25.320 1.00 97.19 89 GLY A C 1
ATOM 693 O O . GLY A 1 89 ? 15.014 -0.113 -24.715 1.00 97.19 89 GLY A O 1
ATOM 694 N N . ILE A 1 90 ? 17.100 -0.478 -25.474 1.00 97.19 90 ILE A N 1
ATOM 695 C CA . ILE A 1 90 ? 17.206 -1.850 -24.952 1.00 97.19 90 ILE A CA 1
ATOM 696 C C . ILE A 1 90 ? 17.159 -1.850 -23.417 1.00 97.19 90 ILE A C 1
ATOM 698 O O . ILE A 1 90 ? 16.435 -2.650 -22.821 1.00 97.19 90 ILE A O 1
ATOM 702 N N . LEU A 1 91 ? 17.881 -0.929 -22.766 1.00 97.38 91 LEU A N 1
ATOM 703 C CA . LEU A 1 91 ? 17.876 -0.812 -21.304 1.00 97.38 91 LEU A CA 1
ATOM 704 C C . LEU A 1 91 ? 16.487 -0.432 -20.765 1.00 97.38 91 LEU A C 1
ATOM 706 O O . LEU A 1 91 ? 16.019 -1.034 -19.797 1.00 97.38 91 LEU A O 1
ATOM 710 N N . ALA A 1 92 ? 15.800 0.518 -21.406 1.00 96.81 92 ALA A N 1
ATOM 711 C CA . ALA A 1 92 ? 14.466 0.958 -21.004 1.00 96.81 92 ALA A CA 1
ATOM 712 C C . ALA A 1 92 ? 13.423 -0.162 -21.136 1.00 96.81 92 ALA A C 1
ATOM 714 O O . ALA A 1 92 ? 12.589 -0.322 -20.244 1.00 96.81 92 ALA A O 1
ATOM 715 N N . ALA A 1 93 ? 13.498 -0.975 -22.196 1.00 96.56 93 ALA A N 1
ATOM 716 C CA . ALA A 1 93 ? 12.568 -2.082 -22.419 1.00 96.56 93 ALA A CA 1
ATOM 717 C C . ALA A 1 93 ? 12.559 -3.100 -21.262 1.00 96.56 93 ALA A C 1
ATOM 719 O O . ALA A 1 93 ? 11.496 -3.595 -20.889 1.00 96.56 93 ALA A O 1
ATOM 720 N N . ILE A 1 94 ? 13.721 -3.380 -20.659 1.00 95.94 94 ILE A N 1
ATOM 721 C CA . ILE A 1 94 ? 13.839 -4.300 -19.513 1.00 95.94 94 ILE A CA 1
ATOM 722 C C . ILE A 1 94 ? 13.528 -3.579 -18.191 1.00 95.94 94 ILE A C 1
ATOM 724 O O . ILE A 1 94 ? 12.906 -4.153 -17.297 1.00 95.94 94 ILE A O 1
ATOM 728 N N . ALA A 1 95 ? 13.936 -2.315 -18.056 1.00 95.56 95 ALA A N 1
ATOM 729 C CA . ALA A 1 95 ? 13.802 -1.567 -16.809 1.00 95.56 95 ALA A CA 1
ATOM 730 C C . ALA A 1 95 ? 12.349 -1.190 -16.471 1.00 95.56 95 ALA A C 1
ATOM 732 O O . ALA A 1 95 ? 11.959 -1.260 -15.304 1.00 95.56 95 ALA A O 1
ATOM 733 N N . ILE A 1 96 ? 11.536 -0.814 -17.466 1.00 94.31 96 ILE A N 1
ATOM 734 C CA . ILE A 1 96 ? 10.151 -0.355 -17.260 1.00 94.31 96 ILE A CA 1
ATOM 735 C C . ILE A 1 96 ? 9.281 -1.382 -16.507 1.00 94.31 96 ILE A C 1
ATOM 737 O O . ILE A 1 96 ? 8.707 -1.005 -15.481 1.00 94.31 96 ILE A O 1
ATOM 741 N N . PRO A 1 97 ? 9.168 -2.660 -16.927 1.00 92.44 97 PRO A N 1
ATOM 742 C CA . PRO A 1 97 ? 8.298 -3.613 -16.232 1.00 92.44 97 PRO A CA 1
ATOM 743 C C . PRO A 1 97 ? 8.745 -3.880 -14.787 1.00 92.44 97 PRO A C 1
ATOM 745 O O . PRO A 1 97 ? 7.908 -3.961 -13.888 1.00 92.44 97 PRO A O 1
ATOM 748 N N . VAL A 1 98 ? 10.057 -3.951 -14.537 1.00 94.81 98 VAL A N 1
ATOM 749 C CA . VAL A 1 98 ? 10.609 -4.155 -13.186 1.00 94.81 98 VAL A CA 1
ATOM 750 C C . VAL A 1 98 ? 10.316 -2.950 -12.292 1.00 94.81 98 VAL A C 1
ATOM 752 O O . VAL A 1 98 ? 9.877 -3.107 -11.151 1.00 94.81 98 VAL A O 1
ATOM 755 N N . TYR A 1 99 ? 10.505 -1.739 -12.815 1.00 94.25 99 TYR A N 1
ATOM 756 C CA . TYR A 1 99 ? 10.273 -0.505 -12.071 1.00 94.25 99 TYR A CA 1
ATOM 757 C C . TYR A 1 99 ? 8.803 -0.331 -11.661 1.00 94.25 99 TYR A C 1
ATOM 759 O O . TYR A 1 99 ? 8.522 0.086 -10.534 1.00 94.25 99 TYR A O 1
ATOM 767 N N . LEU A 1 100 ? 7.857 -0.703 -12.531 1.00 90.94 100 LEU A N 1
ATOM 768 C CA . LEU A 1 100 ? 6.425 -0.682 -12.208 1.00 90.94 100 LEU A CA 1
ATOM 769 C C . LEU A 1 100 ? 6.079 -1.643 -11.058 1.00 90.94 100 LEU A C 1
ATOM 771 O O . LEU A 1 100 ? 5.310 -1.279 -10.168 1.00 90.94 100 LEU A O 1
ATOM 775 N N . GLY A 1 101 ? 6.693 -2.830 -11.019 1.00 90.62 101 GLY A N 1
ATOM 776 C CA . GLY A 1 101 ? 6.524 -3.779 -9.914 1.00 90.62 101 GLY A CA 1
ATOM 777 C C . GLY A 1 101 ? 7.045 -3.242 -8.576 1.00 90.62 101 GLY A C 1
ATOM 778 O O . GLY A 1 101 ? 6.353 -3.335 -7.562 1.00 90.62 101 GLY A O 1
ATOM 779 N N . ILE A 1 102 ? 8.229 -2.618 -8.568 1.00 92.44 102 ILE A N 1
ATOM 780 C CA . ILE A 1 102 ? 8.820 -2.020 -7.356 1.00 92.44 102 ILE A CA 1
ATOM 781 C C . ILE A 1 102 ? 7.937 -0.889 -6.820 1.00 92.44 102 ILE A C 1
ATOM 783 O O . ILE A 1 102 ? 7.682 -0.826 -5.617 1.00 92.44 102 ILE A O 1
ATOM 787 N N . GLN A 1 103 ? 7.429 -0.021 -7.701 1.00 91.44 103 GLN A N 1
ATOM 788 C CA . GLN A 1 103 ? 6.513 1.044 -7.294 1.00 91.44 103 GLN A CA 1
ATOM 789 C C . GLN A 1 103 ? 5.225 0.495 -6.678 1.00 91.44 103 GLN A C 1
ATOM 791 O O . GLN A 1 103 ? 4.776 1.013 -5.657 1.00 91.44 103 GLN A O 1
ATOM 796 N N . ASN A 1 104 ? 4.638 -0.551 -7.263 1.00 90.81 104 ASN A N 1
ATOM 797 C CA . ASN A 1 104 ? 3.431 -1.166 -6.716 1.00 90.81 104 ASN A CA 1
ATOM 798 C C . ASN A 1 104 ? 3.696 -1.796 -5.342 1.00 90.81 104 ASN A C 1
ATOM 800 O O . ASN A 1 104 ? 2.946 -1.531 -4.408 1.00 90.81 104 ASN A O 1
ATOM 804 N N . ASN A 1 105 ? 4.810 -2.514 -5.175 1.00 90.31 105 ASN A N 1
ATOM 805 C CA . ASN A 1 105 ? 5.199 -3.088 -3.883 1.00 90.31 105 ASN A CA 1
ATOM 806 C C . ASN A 1 105 ? 5.445 -2.014 -2.809 1.00 90.31 105 ASN A C 1
ATOM 808 O O . ASN A 1 105 ? 5.049 -2.190 -1.659 1.00 90.31 105 ASN A O 1
ATOM 812 N N . ALA A 1 106 ? 6.063 -0.885 -3.170 1.00 91.31 106 ALA A N 1
ATOM 813 C CA . ALA A 1 106 ? 6.270 0.229 -2.245 1.00 91.31 106 ALA A CA 1
ATOM 814 C C . ALA A 1 106 ? 4.937 0.853 -1.799 1.00 91.31 106 ALA A C 1
ATOM 816 O O . ALA A 1 106 ? 4.748 1.144 -0.618 1.00 91.31 106 ALA A O 1
ATOM 817 N N . LYS A 1 107 ? 3.988 1.012 -2.730 1.00 91.06 107 LYS A N 1
ATOM 818 C CA . LYS A 1 107 ? 2.640 1.506 -2.418 1.00 91.06 107 LYS A CA 1
ATOM 819 C C . LYS A 1 107 ? 1.875 0.520 -1.537 1.00 91.06 107 LYS A C 1
ATOM 821 O O . LYS A 1 107 ? 1.300 0.943 -0.540 1.00 91.06 107 LYS A O 1
ATOM 826 N N . GLU A 1 108 ? 1.927 -0.774 -1.847 1.00 91.19 108 GLU A N 1
ATOM 827 C CA . GLU A 1 108 ? 1.340 -1.840 -1.025 1.00 91.19 108 GLU A CA 1
ATOM 828 C C . GLU A 1 108 ? 1.920 -1.863 0.397 1.00 91.19 108 GLU A C 1
ATOM 830 O O . GLU A 1 108 ? 1.167 -1.926 1.367 1.00 91.19 108 GLU A O 1
ATOM 835 N N . SER A 1 109 ? 3.242 -1.738 0.542 1.00 91.69 109 SER A N 1
ATOM 836 C CA . SER A 1 109 ? 3.903 -1.653 1.851 1.00 91.69 109 SER A CA 1
ATOM 837 C C . SER A 1 109 ? 3.476 -0.409 2.638 1.00 91.69 109 SER A C 1
ATOM 839 O O . SER A 1 109 ? 3.383 -0.45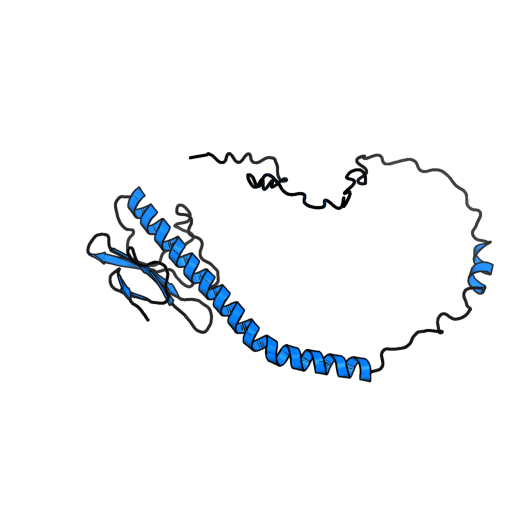6 3.867 1.00 91.69 109 SER A O 1
ATOM 841 N N . GLY A 1 110 ? 3.205 0.700 1.942 1.00 90.94 110 GLY A N 1
ATOM 842 C CA . GLY A 1 110 ? 2.629 1.905 2.534 1.00 90.94 110 GLY A CA 1
ATOM 843 C C . GLY A 1 110 ? 1.226 1.648 3.083 1.00 90.94 110 GLY A C 1
ATOM 844 O O . GLY A 1 110 ? 0.981 1.892 4.259 1.00 90.94 110 GLY A O 1
ATOM 845 N N . VAL A 1 111 ? 0.339 1.053 2.277 1.00 91.31 111 VAL A N 1
ATOM 846 C CA . VAL A 1 111 ? -1.028 0.688 2.702 1.00 91.31 111 VAL A CA 1
ATOM 847 C C . VAL A 1 111 ? -1.001 -0.280 3.891 1.00 91.31 111 VAL A C 1
ATOM 849 O O . VAL A 1 111 ? -1.755 -0.117 4.848 1.00 91.31 111 VAL A O 1
ATOM 852 N N . GLN A 1 112 ? -0.109 -1.273 3.872 1.00 91.88 112 GLN A N 1
ATOM 853 C CA . GLN A 1 112 ? 0.062 -2.211 4.982 1.00 91.88 112 GLN A CA 1
ATOM 854 C C . GLN A 1 112 ? 0.470 -1.494 6.280 1.00 91.88 112 GLN A C 1
ATOM 856 O O . GLN A 1 112 ? -0.036 -1.828 7.353 1.00 91.88 112 GLN A O 1
ATOM 861 N N . SER A 1 113 ? 1.353 -0.499 6.182 1.00 91.31 113 SER A N 1
ATOM 862 C CA . SER A 1 113 ? 1.787 0.314 7.324 1.00 91.31 113 SER A CA 1
ATOM 863 C C . SER A 1 113 ? 0.660 1.207 7.840 1.00 91.31 113 SER A C 1
ATOM 865 O O . SER A 1 113 ? 0.462 1.292 9.048 1.00 91.31 113 SER A O 1
ATOM 867 N N . ASP A 1 114 ? -0.141 1.792 6.948 1.00 90.06 114 ASP A N 1
ATOM 868 C CA . ASP A 1 114 ? -1.312 2.590 7.321 1.00 90.06 114 ASP A CA 1
ATOM 869 C C . ASP A 1 114 ? -2.340 1.757 8.098 1.00 90.06 114 ASP A C 1
ATOM 871 O O . ASP A 1 114 ? -2.859 2.209 9.117 1.00 90.06 114 ASP A O 1
ATOM 875 N N . VAL A 1 115 ? -2.610 0.520 7.664 1.00 91.00 115 VAL A N 1
ATOM 876 C CA . VAL A 1 115 ? -3.515 -0.402 8.375 1.00 91.00 115 VAL A CA 1
ATOM 877 C C . VAL A 1 115 ? -2.929 -0.825 9.727 1.00 91.00 115 VAL A C 1
ATOM 879 O O . VAL A 1 115 ? -3.662 -0.919 10.713 1.00 91.00 115 VAL A O 1
ATOM 882 N N . ALA A 1 116 ? -1.614 -1.049 9.809 1.00 90.94 116 ALA A N 1
ATOM 883 C CA . ALA A 1 116 ? -0.942 -1.354 11.073 1.00 90.94 116 ALA A CA 1
ATOM 884 C C . ALA A 1 116 ? -1.022 -0.182 12.059 1.00 90.94 116 ALA A C 1
ATOM 886 O O . ALA A 1 116 ? -1.349 -0.388 13.228 1.00 90.94 116 ALA A O 1
ATOM 887 N N . ASN A 1 117 ? -0.800 1.041 11.576 1.00 89.94 117 ASN A N 1
ATOM 888 C CA . ASN A 1 117 ? -0.986 2.251 12.363 1.00 89.94 117 ASN A CA 1
ATOM 889 C C . ASN A 1 117 ? -2.437 2.335 12.823 1.00 89.94 117 ASN A C 1
ATOM 891 O O . ASN A 1 117 ? -2.669 2.374 14.023 1.00 89.94 117 ASN A O 1
ATOM 895 N N . ALA A 1 118 ? -3.408 2.213 11.914 1.00 89.19 118 ALA A N 1
ATOM 896 C CA . ALA A 1 118 ? -4.833 2.240 12.235 1.00 89.19 118 ALA A CA 1
ATOM 897 C C . ALA A 1 118 ? -5.256 1.204 13.291 1.00 89.19 118 ALA A C 1
ATOM 899 O O . ALA A 1 118 ? -6.094 1.495 14.140 1.00 89.19 118 ALA A O 1
ATOM 900 N N . LYS A 1 119 ? -4.649 0.013 13.310 1.00 89.38 119 LYS A N 1
ATOM 901 C CA . LYS A 1 119 ? -4.841 -0.944 14.408 1.00 89.38 119 LYS A CA 1
ATOM 902 C C . LYS A 1 119 ? -4.390 -0.352 15.748 1.00 89.38 119 LYS A C 1
ATOM 904 O O . LYS A 1 119 ? -5.140 -0.422 16.718 1.00 89.38 119 LYS A O 1
ATOM 909 N N . ILE A 1 120 ? -3.188 0.223 15.814 1.00 89.69 120 ILE A N 1
ATOM 910 C CA . ILE A 1 120 ? -2.596 0.731 17.064 1.00 89.69 120 ILE A CA 1
ATOM 911 C C . ILE A 1 120 ? -3.483 1.791 17.711 1.00 89.69 120 ILE A C 1
ATOM 913 O O . ILE A 1 120 ? -3.737 1.725 18.908 1.00 89.69 120 ILE A O 1
ATOM 917 N N . GLY A 1 121 ? -3.998 2.752 16.956 1.00 88.50 121 GLY A N 1
ATOM 918 C CA . GLY A 1 121 ? -4.839 3.777 17.577 1.00 88.50 121 GLY A CA 1
ATOM 919 C C . GLY A 1 121 ? -6.293 3.334 17.805 1.00 88.50 121 GLY A C 1
ATOM 920 O O . GLY A 1 121 ? -6.960 3.951 18.618 1.00 88.50 121 GLY A O 1
ATOM 921 N N . VAL A 1 122 ? -6.790 2.250 17.183 1.00 87.94 122 VAL A N 1
ATOM 922 C CA . VAL A 1 122 ? -8.056 1.624 17.611 1.00 87.94 122 VAL A CA 1
ATOM 923 C C . VAL A 1 122 ? -7.858 1.015 18.995 1.00 87.94 122 VAL A C 1
ATOM 925 O O . VAL A 1 122 ? -8.701 1.211 19.867 1.00 87.94 122 VAL A O 1
ATOM 928 N N . VAL A 1 123 ? -6.703 0.382 19.234 1.00 88.75 123 VAL A N 1
ATOM 929 C CA . VAL A 1 123 ? -6.304 -0.049 20.582 1.00 88.75 123 VAL A CA 1
ATOM 930 C C . VAL A 1 123 ? -6.157 1.156 21.516 1.00 88.75 123 VAL A C 1
ATOM 932 O O . VAL A 1 123 ? -6.649 1.101 22.636 1.00 88.75 123 VAL A O 1
ATOM 935 N N . ALA A 1 124 ? -5.565 2.266 21.068 1.00 88.69 124 ALA A N 1
ATOM 936 C CA . ALA A 1 124 ? -5.437 3.470 21.895 1.00 88.69 124 ALA A CA 1
ATOM 937 C C . ALA A 1 124 ? -6.801 4.095 22.259 1.00 88.69 124 ALA A C 1
ATOM 939 O O . ALA A 1 124 ? -7.013 4.513 23.395 1.00 88.69 124 ALA A O 1
ATOM 940 N N . ILE A 1 125 ? -7.760 4.116 21.327 1.00 87.38 125 ILE A N 1
ATOM 941 C CA . ILE A 1 125 ? -9.142 4.543 21.602 1.00 87.38 125 ILE A CA 1
ATOM 942 C C . ILE A 1 125 ? -9.778 3.617 22.639 1.00 87.38 125 ILE A C 1
ATOM 944 O O . ILE A 1 125 ? -10.434 4.092 23.569 1.00 87.38 125 ILE A O 1
ATOM 948 N N . GLN A 1 126 ? -9.562 2.308 22.503 1.00 87.69 126 GLN A N 1
ATOM 949 C CA . GLN A 1 126 ? -10.070 1.320 23.446 1.00 87.69 126 GLN A CA 1
ATOM 950 C C . GLN A 1 126 ? -9.481 1.507 24.849 1.00 87.69 126 GLN A C 1
ATOM 952 O O . GLN A 1 126 ? -10.215 1.381 25.827 1.00 87.69 126 GLN A O 1
ATOM 957 N N . THR A 1 127 ? -8.196 1.851 24.968 1.00 88.62 127 THR A N 1
ATOM 958 C CA . THR A 1 127 ? -7.562 2.123 26.268 1.00 88.62 127 THR A CA 1
ATOM 959 C C . THR A 1 127 ? -7.998 3.453 26.878 1.00 88.62 127 THR A C 1
ATOM 961 O O . THR A 1 127 ? -8.127 3.537 28.095 1.00 88.62 127 THR A O 1
ATOM 964 N N . ASP A 1 128 ? -8.261 4.473 26.059 1.00 88.81 128 ASP A N 1
ATOM 965 C CA . ASP A 1 128 ? -8.692 5.796 26.526 1.00 88.81 128 ASP A CA 1
ATOM 966 C C . ASP A 1 128 ? -10.153 5.811 26.988 1.00 88.81 128 ASP A C 1
ATOM 968 O O . ASP A 1 128 ? -10.495 6.426 27.996 1.00 88.81 128 ASP A O 1
ATOM 972 N N . THR A 1 129 ? -11.035 5.186 26.206 1.00 86.81 129 THR A N 1
ATOM 973 C CA . THR A 1 129 ? -12.492 5.260 26.409 1.00 86.81 129 THR A CA 1
ATOM 974 C C . THR A 1 129 ? -13.060 4.033 27.116 1.00 86.81 129 THR A C 1
ATOM 976 O O . THR A 1 129 ? -14.213 4.047 27.541 1.00 86.81 129 THR A O 1
ATOM 979 N N . GLY A 1 130 ? -12.269 2.963 27.241 1.00 85.69 130 GLY A N 1
ATOM 980 C CA . GLY A 1 130 ? -12.701 1.676 27.788 1.00 85.69 130 GLY A CA 1
ATOM 981 C C . GLY A 1 130 ? -13.609 0.869 26.852 1.00 85.69 130 GLY A C 1
ATOM 982 O O . GLY A 1 130 ? -14.061 -0.210 27.234 1.00 85.69 130 GLY A O 1
ATOM 983 N N . ALA A 1 131 ? -13.885 1.360 25.639 1.00 86.25 131 ALA A N 1
ATOM 984 C CA . ALA A 1 131 ? -14.770 0.727 24.667 1.00 86.25 131 ALA A CA 1
ATOM 985 C C . ALA A 1 131 ? -14.196 0.804 23.245 1.00 86.25 131 ALA A C 1
ATOM 987 O O . ALA A 1 131 ? -13.425 1.700 22.909 1.00 86.25 131 ALA A O 1
ATOM 988 N N . LEU A 1 132 ? -14.580 -0.145 22.388 1.00 85.19 132 LEU A N 1
ATOM 989 C CA . LEU A 1 132 ? -14.224 -0.080 20.973 1.00 85.19 132 LEU A CA 1
ATOM 990 C C . LEU A 1 132 ? -15.004 1.047 20.274 1.00 85.19 132 LEU A C 1
ATOM 992 O O . LEU A 1 132 ? -16.184 1.248 20.577 1.00 85.19 132 LEU A O 1
ATOM 996 N N . PRO A 1 133 ? -14.386 1.752 19.309 1.00 84.12 133 PRO A N 1
ATOM 997 C CA . PRO A 1 133 ? -15.114 2.690 18.469 1.00 84.12 133 PRO A CA 1
ATOM 998 C C . PRO A 1 133 ? -16.191 1.965 17.652 1.00 84.12 133 PRO A C 1
ATOM 1000 O O . PRO A 1 133 ? -16.057 0.784 17.321 1.00 84.12 133 PRO A O 1
ATOM 1003 N N . ALA A 1 134 ? -17.267 2.680 17.319 1.00 83.75 134 ALA A N 1
ATOM 1004 C CA . ALA A 1 134 ? -18.336 2.136 16.490 1.00 83.75 134 ALA A CA 1
ATOM 1005 C C . ALA A 1 134 ? -17.783 1.648 15.139 1.00 83.75 134 ALA A C 1
ATOM 1007 O O . ALA A 1 134 ? -16.914 2.289 14.544 1.00 83.75 134 ALA A O 1
ATOM 1008 N N . ALA A 1 135 ? -18.300 0.518 14.651 1.00 84.56 135 ALA A N 1
ATOM 1009 C CA . ALA A 1 135 ? -17.949 0.023 13.326 1.00 84.56 135 ALA A CA 1
ATOM 1010 C C . ALA A 1 135 ? -18.340 1.031 12.242 1.00 84.56 135 ALA A C 1
ATOM 1012 O O . ALA A 1 135 ? -19.372 1.698 12.328 1.00 84.56 135 ALA A O 1
ATOM 1013 N N . GLY A 1 136 ? -17.519 1.103 11.200 1.00 84.75 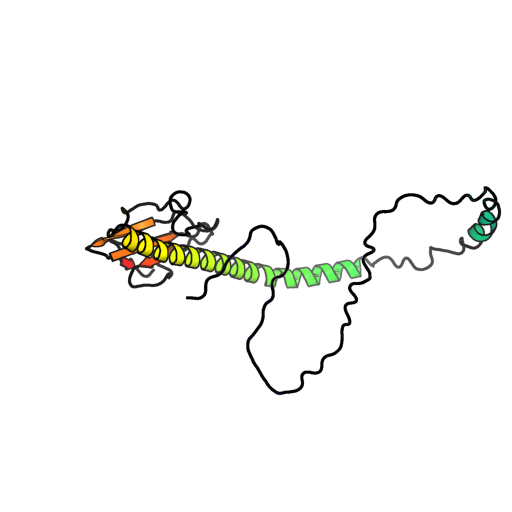136 GLY A N 1
ATOM 1014 C CA . GLY A 1 136 ? -17.718 2.029 10.099 1.00 84.75 136 GLY A CA 1
ATOM 1015 C C . GLY A 1 136 ? -16.409 2.515 9.504 1.00 84.75 136 GLY A C 1
ATOM 1016 O O . GLY A 1 136 ? -15.329 1.978 9.755 1.00 84.75 136 GLY A O 1
ATOM 1017 N N . THR A 1 137 ? -16.520 3.536 8.668 1.00 83.19 137 THR A N 1
ATOM 1018 C CA . THR A 1 137 ? -15.378 4.175 8.026 1.00 83.19 137 THR A CA 1
ATOM 1019 C C . THR A 1 137 ? -14.621 5.026 9.041 1.00 83.19 137 THR A C 1
ATOM 1021 O O . THR A 1 137 ? -15.209 5.896 9.680 1.00 83.19 137 THR A O 1
ATOM 1024 N N . ILE A 1 138 ? -13.315 4.799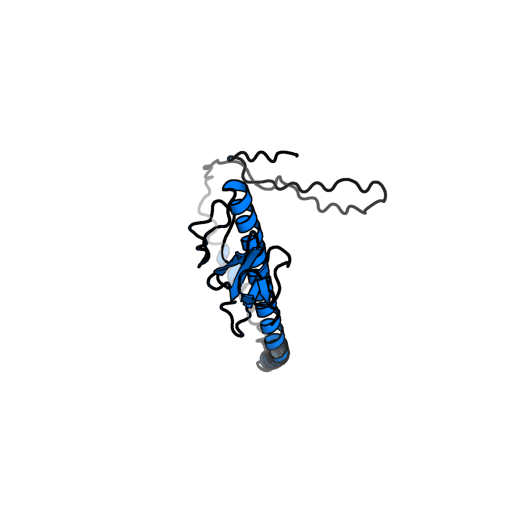 9.180 1.00 78.00 138 ILE A N 1
ATOM 1025 C CA . ILE A 1 138 ? -12.449 5.659 9.990 1.00 78.00 138 ILE A CA 1
ATOM 1026 C C . ILE A 1 138 ? -12.006 6.827 9.109 1.00 78.00 138 ILE A C 1
ATOM 1028 O O . ILE A 1 138 ? -11.274 6.631 8.136 1.00 78.00 138 ILE A O 1
ATOM 1032 N N . ASP A 1 139 ? -12.439 8.041 9.455 1.00 71.75 139 ASP A N 1
ATOM 1033 C CA . ASP A 1 139 ? -11.943 9.256 8.813 1.00 71.75 139 ASP A CA 1
ATOM 1034 C C . ASP A 1 139 ? -10.592 9.666 9.443 1.00 71.75 139 ASP A C 1
ATOM 1036 O O . ASP A 1 139 ? -10.532 9.956 10.645 1.00 71.75 139 ASP A O 1
ATOM 1040 N N . PRO A 1 140 ? -9.490 9.693 8.669 1.00 65.44 140 PRO A N 1
ATOM 1041 C CA . PRO A 1 140 ? -8.171 10.083 9.168 1.00 65.44 140 PRO A CA 1
ATOM 1042 C C . PRO A 1 140 ? -8.118 11.529 9.688 1.00 65.44 140 PRO A C 1
ATOM 1044 O O . PRO A 1 140 ? -7.286 11.836 10.539 1.00 65.44 140 PRO A O 1
ATOM 1047 N N . SER A 1 141 ? -8.999 12.424 9.230 1.00 62.50 141 SER A N 1
ATOM 1048 C CA . SER A 1 141 ? -9.034 13.815 9.696 1.00 62.50 141 SER A CA 1
ATOM 1049 C C . SER A 1 141 ? -9.690 13.959 11.073 1.00 62.50 141 SER A C 1
ATOM 1051 O O . SER A 1 141 ? -9.282 14.818 11.857 1.00 62.50 141 SER A O 1
ATOM 1053 N N . ALA A 1 142 ? -10.653 13.093 11.401 1.00 57.75 142 ALA A N 1
ATOM 1054 C CA . ALA A 1 142 ? -11.352 13.101 12.687 1.00 57.75 142 ALA A CA 1
ATOM 1055 C C . ALA A 1 142 ? -10.552 12.422 13.818 1.00 57.75 142 ALA A C 1
ATOM 1057 O O . ALA A 1 142 ? -10.701 12.790 14.982 1.00 57.75 142 ALA A O 1
ATOM 1058 N N . ASN A 1 143 ? -9.659 11.480 13.486 1.00 62.47 143 ASN A N 1
ATOM 1059 C CA . ASN A 1 143 ? -8.903 10.677 14.461 1.00 62.47 143 ASN A CA 1
ATOM 1060 C C . ASN A 1 143 ? -7.415 11.056 14.580 1.00 62.47 143 ASN A C 1
ATOM 1062 O O . ASN A 1 143 ? -6.601 10.268 15.070 1.00 62.47 143 ASN A O 1
ATOM 1066 N N . SER A 1 144 ? -7.052 12.278 14.190 1.00 66.69 144 SER A N 1
ATOM 1067 C CA . SER A 1 144 ? -5.682 12.809 14.281 1.00 66.69 144 SER A CA 1
ATOM 1068 C C . SER A 1 144 ? -5.090 12.756 15.700 1.00 66.69 144 SER A C 1
ATOM 1070 O O . SER A 1 144 ? -3.875 12.626 15.844 1.00 66.69 144 SER A O 1
ATOM 1072 N N . LYS A 1 145 ? -5.935 12.741 16.745 1.00 73.94 145 LYS A N 1
ATOM 1073 C CA . LYS A 1 145 ? -5.528 12.521 18.147 1.00 73.94 145 LYS A CA 1
ATOM 1074 C C . LYS A 1 145 ? -4.737 11.218 18.345 1.00 73.94 145 LYS A C 1
ATOM 1076 O O . LYS A 1 145 ? -3.825 11.184 19.162 1.00 73.94 145 LYS A O 1
ATOM 1081 N N . TYR A 1 146 ? -5.066 10.163 17.599 1.00 76.44 146 TYR A N 1
ATOM 1082 C CA . TYR A 1 146 ? -4.472 8.830 17.749 1.00 76.44 146 TYR A CA 1
ATOM 1083 C C . TYR A 1 146 ? -3.372 8.534 16.716 1.00 76.44 146 TYR A C 1
ATOM 1085 O O . TYR A 1 146 ? -2.958 7.387 16.563 1.00 76.44 146 TYR A O 1
ATOM 1093 N N . GLY A 1 147 ? -2.879 9.570 16.022 1.00 68.69 147 GLY A N 1
ATOM 1094 C CA . GLY A 1 147 ? -1.729 9.465 15.119 1.00 68.69 147 GLY A CA 1
ATOM 1095 C C . GLY A 1 147 ? -2.036 8.816 13.770 1.00 68.69 147 GLY A C 1
ATOM 1096 O O . GLY A 1 147 ? -1.136 8.285 13.124 1.00 68.69 147 GLY A O 1
ATOM 1097 N N . PHE A 1 148 ? -3.295 8.841 13.329 1.00 75.81 148 PHE A N 1
ATOM 1098 C CA . PHE A 1 148 ? -3.687 8.259 12.049 1.00 75.81 148 PHE A CA 1
ATOM 1099 C C . PHE A 1 148 ? -3.619 9.253 10.914 1.00 75.81 148 PHE A C 1
ATOM 1101 O O . PHE A 1 148 ? -4.381 10.215 10.861 1.00 75.81 148 PHE A O 1
ATOM 1108 N N . THR A 1 149 ? -2.759 8.961 9.950 1.00 77.75 149 THR A N 1
ATOM 1109 C CA . THR A 1 149 ? -2.729 9.652 8.671 1.00 77.75 149 THR A CA 1
ATOM 1110 C C . THR A 1 149 ? -2.868 8.618 7.565 1.00 77.75 149 THR A C 1
ATOM 1112 O O . THR A 1 149 ? -2.227 7.571 7.574 1.00 77.75 149 THR A O 1
ATOM 1115 N N . LYS A 1 150 ? -3.779 8.883 6.629 1.00 80.81 150 LYS A N 1
ATOM 1116 C CA . LYS A 1 150 ? -4.005 8.014 5.477 1.00 80.81 150 LYS A CA 1
ATOM 1117 C C . LYS A 1 150 ? -3.053 8.411 4.353 1.00 80.81 150 LYS A C 1
ATOM 1119 O O . LYS A 1 150 ? -3.036 9.579 3.965 1.00 80.81 150 LYS A O 1
ATOM 1124 N N . SER A 1 151 ? -2.334 7.454 3.771 1.00 82.56 151 SER A N 1
ATOM 1125 C CA . SER A 1 151 ? -1.590 7.676 2.531 1.00 82.56 151 SER A CA 1
ATOM 1126 C C . SER A 1 151 ? -2.534 7.878 1.341 1.00 82.56 151 SER A C 1
ATOM 1128 O O . SER A 1 151 ? -3.632 7.323 1.281 1.00 82.56 151 SER A O 1
ATOM 1130 N N . ALA A 1 152 ? -2.099 8.635 0.331 1.00 83.50 152 ALA A N 1
ATOM 1131 C CA . ALA A 1 152 ? -2.872 8.861 -0.896 1.00 83.50 152 ALA A CA 1
ATOM 1132 C C . ALA A 1 152 ? -3.210 7.554 -1.647 1.00 83.50 152 ALA A C 1
ATOM 1134 O O . ALA A 1 152 ? -4.203 7.485 -2.373 1.00 83.50 152 ALA A O 1
ATOM 1135 N N . ASN A 1 153 ? -2.401 6.509 -1.443 1.00 85.81 153 ASN A N 1
ATOM 1136 C CA . ASN A 1 153 ? -2.576 5.199 -2.073 1.00 85.81 153 ASN A CA 1
ATOM 1137 C C . ASN A 1 153 ? -3.513 4.262 -1.288 1.00 85.81 153 ASN A C 1
ATOM 1139 O O . ASN A 1 153 ? -3.795 3.152 -1.740 1.00 85.81 153 ASN A O 1
ATOM 1143 N N . THR A 1 154 ? -3.994 4.705 -0.125 1.00 86.00 154 THR A N 1
ATOM 1144 C CA . THR A 1 154 ? -4.873 3.938 0.756 1.00 86.00 154 THR A CA 1
ATOM 1145 C C . THR A 1 154 ? -6.318 4.389 0.547 1.00 86.00 154 THR A C 1
ATOM 1147 O O . THR A 1 154 ? -6.655 5.580 0.587 1.00 86.00 154 THR A O 1
ATOM 1150 N N . GLY A 1 155 ? -7.192 3.427 0.274 1.00 86.56 155 GLY A N 1
ATOM 1151 C CA . GLY A 1 155 ? -8.633 3.613 0.170 1.00 86.56 155 GLY A CA 1
ATOM 1152 C C . GLY A 1 155 ? -9.262 3.925 1.526 1.00 86.56 155 GLY A C 1
ATOM 1153 O O . GLY A 1 155 ? -8.573 4.208 2.503 1.00 86.56 155 GLY A O 1
ATOM 1154 N N . ALA A 1 156 ? -10.589 3.922 1.596 1.00 87.00 156 ALA A N 1
ATOM 1155 C CA . ALA A 1 156 ? -11.272 4.163 2.861 1.00 87.00 156 ALA A CA 1
ATOM 1156 C C . ALA A 1 156 ? -10.912 3.069 3.884 1.00 87.00 156 ALA A C 1
ATOM 1158 O O . ALA A 1 156 ? -11.056 1.881 3.592 1.00 87.00 156 ALA A O 1
ATOM 1159 N N . LEU A 1 157 ? -10.445 3.472 5.069 1.00 88.88 157 LEU A N 1
ATOM 1160 C CA . LEU A 1 157 ? -10.230 2.546 6.174 1.00 88.88 157 LEU A CA 1
ATOM 1161 C C . LEU A 1 157 ? -11.579 2.189 6.783 1.00 88.88 157 LEU A C 1
ATOM 1163 O O . LEU A 1 157 ? -12.381 3.065 7.095 1.00 88.88 157 LEU A O 1
ATOM 1167 N N . THR A 1 158 ? -11.813 0.902 6.979 1.00 90.00 158 THR A N 1
ATOM 1168 C CA . THR A 1 158 ? -13.050 0.378 7.550 1.00 90.00 158 THR A CA 1
ATOM 1169 C C . THR A 1 158 ? -12.729 -0.418 8.800 1.00 90.00 158 THR A C 1
ATOM 1171 O O . THR A 1 158 ? -11.870 -1.298 8.787 1.00 90.00 158 THR A O 1
ATOM 1174 N N . LEU A 1 159 ? -13.413 -0.095 9.890 1.00 90.81 159 LEU A N 1
ATOM 1175 C CA . LEU A 1 159 ? -13.382 -0.841 11.134 1.00 90.81 159 LEU A CA 1
ATOM 1176 C C . LEU A 1 159 ? -14.608 -1.738 11.203 1.00 90.81 159 LEU A C 1
ATOM 1178 O O . LEU A 1 159 ? -15.743 -1.268 11.141 1.00 90.81 159 LEU A O 1
ATOM 1182 N N . THR A 1 160 ? -14.367 -3.025 11.395 1.00 90.31 160 THR A N 1
ATOM 1183 C CA . THR A 1 160 ? -15.393 -3.996 11.756 1.00 90.31 160 THR A CA 1
ATOM 1184 C C . THR A 1 160 ? -15.149 -4.423 13.192 1.00 90.31 160 THR A C 1
ATOM 1186 O O . THR A 1 160 ? -14.038 -4.825 13.536 1.00 90.31 160 THR A O 1
ATOM 1189 N N . VAL A 1 161 ? -16.179 -4.357 14.027 1.00 89.75 161 VAL A N 1
ATOM 1190 C CA . VAL A 1 161 ? -16.133 -4.883 15.396 1.00 89.75 161 VAL A CA 1
ATOM 1191 C C . VAL A 1 161 ? -16.837 -6.233 15.440 1.00 89.75 161 VAL A C 1
ATOM 1193 O O . VAL A 1 161 ? -17.831 -6.447 14.743 1.00 89.75 161 VAL A O 1
ATOM 1196 N N . GLY A 1 162 ? -16.268 -7.159 16.200 1.00 86.31 162 GLY A N 1
ATOM 1197 C CA . GLY A 1 162 ? -16.803 -8.494 16.423 1.00 86.31 162 GLY A CA 1
ATOM 1198 C C . GLY A 1 162 ? -17.479 -8.608 17.781 1.00 86.31 162 GLY A C 1
ATOM 1199 O O . GLY A 1 162 ? -17.775 -7.614 18.443 1.00 86.31 162 GLY A O 1
ATOM 1200 N N . ALA A 1 163 ? -17.717 -9.843 18.216 1.00 79.44 163 ALA A N 1
ATOM 1201 C CA . ALA A 1 163 ? -18.182 -10.089 19.573 1.00 79.44 163 ALA A CA 1
ATOM 1202 C C . ALA A 1 163 ? -17.080 -9.749 20.597 1.00 79.44 163 ALA A C 1
ATOM 1204 O O . ALA A 1 163 ? -15.913 -10.105 20.422 1.00 79.44 163 ALA A O 1
ATOM 1205 N N . GLY A 1 164 ? -17.461 -9.091 21.694 1.00 80.69 164 GLY A N 1
ATOM 1206 C CA . GLY A 1 164 ? -16.535 -8.720 22.766 1.00 80.69 164 GLY A CA 1
ATOM 1207 C C . GLY A 1 164 ? -15.547 -7.627 22.350 1.00 80.69 164 GLY A C 1
ATOM 1208 O O . GLY A 1 164 ? -15.943 -6.598 21.814 1.00 80.69 164 GLY A O 1
ATOM 1209 N N . ALA A 1 165 ? -14.261 -7.841 22.638 1.00 81.38 165 ALA A N 1
ATOM 1210 C CA . ALA A 1 165 ? -13.176 -6.899 22.345 1.00 81.38 165 ALA A CA 1
ATOM 1211 C C . ALA A 1 165 ? -12.493 -7.144 20.981 1.00 81.38 165 ALA A C 1
ATOM 1213 O O . ALA A 1 165 ? -11.466 -6.528 20.702 1.00 81.38 165 ALA A O 1
ATOM 1214 N N . ALA A 1 166 ? -13.040 -8.032 20.144 1.00 88.94 166 ALA A N 1
ATOM 1215 C CA . ALA A 1 166 ? -12.478 -8.342 18.835 1.00 88.94 166 ALA A CA 1
ATOM 1216 C C . ALA A 1 166 ? -12.767 -7.220 17.831 1.00 88.94 166 ALA A C 1
ATOM 1218 O O . ALA A 1 166 ? -13.900 -6.750 17.698 1.00 88.94 166 ALA A O 1
ATOM 1219 N N . PHE A 1 167 ? -11.750 -6.818 17.079 1.00 91.38 167 PHE A N 1
ATOM 1220 C CA . PHE A 1 167 ? -11.890 -5.830 16.020 1.00 91.38 167 PHE A CA 1
ATOM 1221 C C . PHE A 1 167 ? -10.948 -6.140 14.863 1.00 91.38 167 PHE A C 1
ATOM 1223 O O . PHE A 1 167 ? -9.893 -6.753 15.033 1.00 91.38 167 PHE A O 1
ATOM 1230 N N . CYS A 1 168 ? -11.324 -5.665 13.680 1.00 92.88 168 CYS A N 1
ATOM 1231 C CA . CYS A 1 168 ? -10.527 -5.776 12.474 1.00 92.88 168 CYS A CA 1
ATOM 1232 C C . CYS A 1 168 ? -10.634 -4.494 11.650 1.00 92.88 168 CYS A C 1
ATOM 1234 O O . CYS A 1 168 ? -11.729 -3.992 11.400 1.00 92.88 168 CYS A O 1
ATOM 1236 N N . VAL A 1 169 ? -9.486 -3.969 11.232 1.00 92.25 169 VAL A N 1
ATOM 1237 C CA . VAL A 1 169 ? -9.366 -2.803 10.359 1.00 92.25 169 VAL A CA 1
ATOM 1238 C C . VAL A 1 169 ? -8.926 -3.274 8.984 1.00 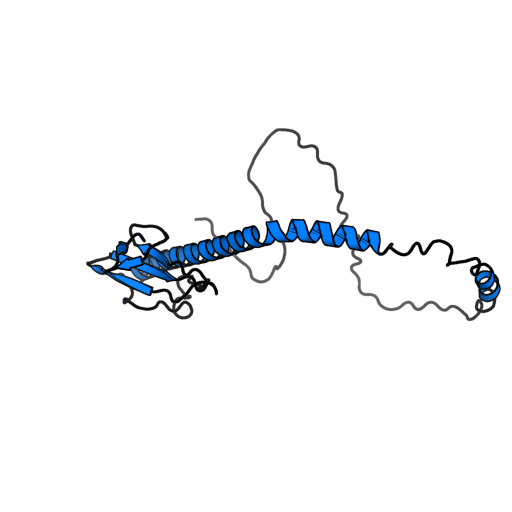92.25 169 VAL A C 1
ATOM 1240 O O . VAL A 1 169 ? -7.952 -4.017 8.883 1.00 92.25 169 VAL A O 1
ATOM 1243 N N . SER A 1 170 ? -9.605 -2.827 7.927 1.00 92.56 170 SER A N 1
ATOM 1244 C CA . SER A 1 170 ? -9.195 -3.101 6.549 1.00 92.56 170 SER A CA 1
ATOM 1245 C C . SER A 1 170 ? -9.169 -1.858 5.677 1.00 92.56 170 SER A C 1
ATOM 1247 O O . SER A 1 170 ? -9.966 -0.936 5.863 1.00 92.56 170 SER A O 1
ATOM 1249 N N . ALA A 1 171 ? -8.251 -1.846 4.714 1.00 92.62 171 ALA A N 1
ATOM 1250 C CA . ALA A 1 171 ? -8.137 -0.798 3.713 1.00 92.62 171 ALA A CA 1
ATOM 1251 C C . ALA A 1 171 ? -7.753 -1.392 2.347 1.00 92.62 171 ALA A C 1
ATOM 1253 O O . ALA A 1 171 ? -6.788 -2.163 2.265 1.00 92.62 171 ALA A O 1
ATOM 1254 N N . PRO A 1 172 ? -8.469 -1.041 1.266 1.00 91.81 172 PRO A N 1
ATOM 1255 C CA . PRO A 1 172 ? -8.061 -1.386 -0.090 1.00 91.81 172 PRO A CA 1
ATOM 1256 C C . PRO A 1 172 ? -6.989 -0.415 -0.601 1.00 91.81 172 PRO A C 1
ATOM 1258 O O . PRO A 1 172 ? -7.015 0.766 -0.265 1.00 91.81 172 PRO A O 1
ATOM 1261 N N . SER A 1 173 ? -6.069 -0.868 -1.452 1.00 92.12 173 SER A N 1
ATOM 1262 C CA . SER A 1 173 ? -5.184 0.029 -2.203 1.00 92.12 173 SER A CA 1
ATOM 1263 C C . SER A 1 173 ? -5.956 0.734 -3.321 1.00 92.12 173 SER A C 1
ATOM 1265 O O . SER A 1 173 ? -6.755 0.110 -4.013 1.00 92.12 173 SER A O 1
ATOM 1267 N N . THR A 1 174 ? -5.681 2.012 -3.578 1.00 89.31 174 THR A N 1
ATOM 1268 C CA . THR A 1 174 ? -6.260 2.737 -4.730 1.00 89.31 174 THR A CA 1
ATOM 1269 C C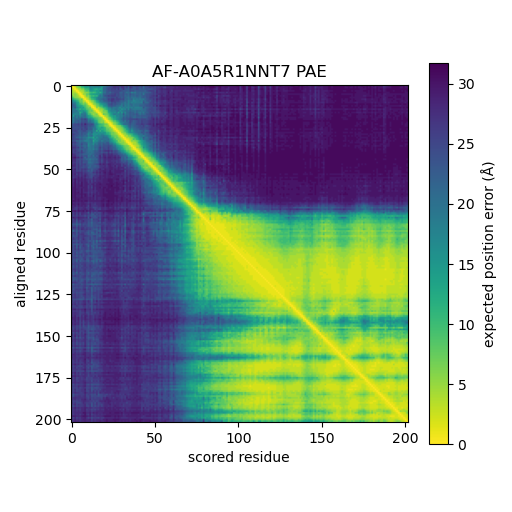 . THR A 1 174 ? -5.511 2.472 -6.039 1.00 89.31 174 THR A C 1
ATOM 1271 O O . THR A 1 174 ? -5.947 2.891 -7.110 1.00 89.31 174 THR A O 1
ATOM 1274 N N . THR A 1 175 ? -4.385 1.762 -5.975 1.00 85.06 175 THR A N 1
ATOM 1275 C CA . THR A 1 175 ? -3.620 1.320 -7.142 1.00 85.06 175 THR A CA 1
ATOM 1276 C C . THR A 1 175 ? -4.228 0.093 -7.804 1.00 85.06 175 THR A C 1
ATOM 1278 O O . THR A 1 175 ? -4.838 -0.731 -7.135 1.00 85.06 175 THR A O 1
ATOM 1281 N N . SER A 1 176 ? -4.035 -0.038 -9.120 1.00 82.00 176 SER A N 1
ATOM 1282 C CA . SER A 1 176 ? -4.366 -1.252 -9.876 1.00 82.00 176 SER A CA 1
ATOM 1283 C C . SER A 1 176 ? -3.127 -2.149 -9.998 1.00 82.00 176 SER A C 1
ATOM 1285 O O . SER A 1 176 ? -2.095 -1.654 -10.461 1.00 82.00 176 SER A O 1
ATOM 1287 N N . PRO A 1 177 ? -3.197 -3.443 -9.637 1.00 84.56 177 PRO A N 1
ATOM 1288 C CA . PRO A 1 177 ? -4.355 -4.169 -9.101 1.00 84.56 177 PRO A CA 1
ATOM 1289 C C . PRO A 1 177 ? -4.718 -3.752 -7.666 1.00 84.56 177 PRO A C 1
ATOM 1291 O O . PRO A 1 177 ? -3.839 -3.449 -6.863 1.00 84.56 177 PRO A O 1
ATOM 1294 N N . VAL A 1 178 ? -6.019 -3.756 -7.357 1.00 88.06 178 VAL A N 1
ATOM 1295 C CA . VAL A 1 178 ? -6.528 -3.416 -6.020 1.00 88.06 178 VAL A CA 1
ATOM 1296 C C . VAL A 1 178 ? -6.251 -4.578 -5.073 1.00 88.06 178 VAL A C 1
ATOM 1298 O O . VAL A 1 178 ? -6.790 -5.670 -5.249 1.00 88.06 178 VAL A O 1
ATOM 1301 N N . VAL A 1 179 ? -5.430 -4.336 -4.055 1.00 91.00 179 VAL A N 1
ATOM 1302 C CA . VAL A 1 179 ? -5.113 -5.300 -2.999 1.00 91.00 179 VAL A CA 1
ATOM 1303 C C . VAL A 1 179 ? -5.643 -4.767 -1.677 1.00 91.00 179 VAL A C 1
ATOM 1305 O O . VAL A 1 179 ? -5.439 -3.603 -1.343 1.00 91.00 179 VAL A O 1
ATOM 1308 N N . THR A 1 180 ? -6.329 -5.618 -0.916 1.00 92.62 180 THR A N 1
ATOM 1309 C CA . THR A 1 180 ? -6.858 -5.247 0.402 1.00 92.62 180 THR A CA 1
ATOM 1310 C C . THR A 1 180 ? -5.957 -5.786 1.498 1.00 92.62 180 THR A C 1
ATOM 1312 O O . THR A 1 180 ? -5.535 -6.946 1.461 1.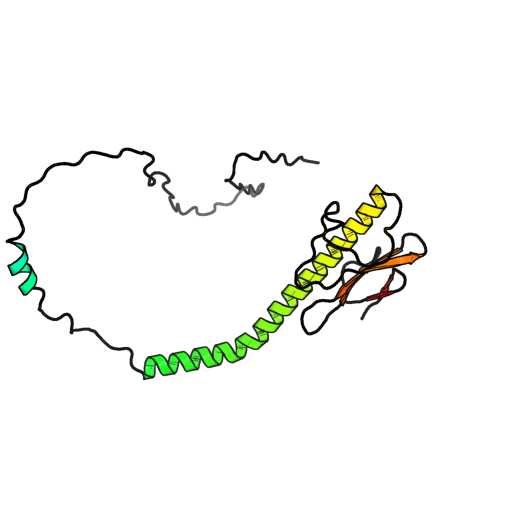00 92.62 180 THR A O 1
ATOM 1315 N N . PHE A 1 181 ? -5.656 -4.925 2.464 1.00 93.69 181 PHE A N 1
ATOM 1316 C CA . PHE A 1 181 ? -4.925 -5.278 3.669 1.00 93.69 181 PHE A CA 1
ATOM 1317 C C . PHE A 1 181 ? -5.857 -5.189 4.864 1.00 93.69 181 PHE A C 1
ATOM 1319 O O . PHE A 1 181 ? -6.663 -4.264 4.963 1.00 93.69 181 PHE A O 1
ATOM 1326 N N . ALA A 1 182 ? -5.719 -6.142 5.774 1.00 94.31 182 ALA A N 1
ATOM 1327 C CA . ALA A 1 182 ? -6.483 -6.207 7.001 1.00 94.31 182 ALA A CA 1
ATOM 1328 C C . ALA A 1 182 ? -5.566 -6.516 8.189 1.00 94.31 182 ALA A C 1
ATOM 1330 O O . ALA A 1 182 ? -4.561 -7.220 8.057 1.00 94.31 182 ALA A O 1
ATOM 1331 N N . ALA A 1 183 ? -5.917 -5.980 9.353 1.00 93.62 183 ALA A N 1
ATOM 1332 C CA . ALA A 1 183 ? -5.290 -6.274 10.633 1.00 93.62 183 ALA A CA 1
ATOM 1333 C C . ALA A 1 183 ? -6.382 -6.446 11.686 1.00 93.62 183 ALA A C 1
ATOM 1335 O O . ALA A 1 183 ? -7.270 -5.602 11.789 1.00 93.62 183 ALA A O 1
ATOM 1336 N N . SER A 1 184 ? -6.301 -7.508 12.483 1.00 92.75 184 SER A N 1
ATOM 1337 C CA . SER A 1 184 ? -7.183 -7.702 13.635 1.00 92.75 184 SER A CA 1
ATOM 1338 C C . SER A 1 184 ? -6.421 -7.508 14.939 1.00 92.75 184 SER A C 1
ATOM 1340 O O . SER A 1 184 ? -5.206 -7.335 14.934 1.00 92.75 184 SER A O 1
ATOM 1342 N N . ASP A 1 185 ? -7.106 -7.555 16.069 1.00 89.44 185 ASP A N 1
ATOM 1343 C CA . ASP A 1 185 ? -6.514 -7.685 17.404 1.00 89.44 185 ASP A CA 1
ATOM 1344 C C . ASP A 1 185 ? -5.369 -8.725 17.471 1.00 89.44 185 ASP A C 1
ATOM 1346 O O . ASP A 1 185 ? -4.254 -8.399 17.893 1.00 89.44 185 ASP A O 1
ATOM 1350 N N . LEU A 1 186 ? -5.593 -9.928 16.938 1.00 87.44 186 LEU A N 1
ATOM 1351 C CA . LEU A 1 186 ? -4.661 -11.061 16.975 1.00 87.44 186 LEU A CA 1
ATOM 1352 C C . LEU A 1 186 ? -3.659 -11.093 15.811 1.00 87.44 186 LEU A C 1
ATOM 1354 O O . LEU A 1 186 ? -2.585 -11.680 15.937 1.00 87.44 186 LEU A O 1
ATOM 1358 N N . VAL A 1 187 ? -3.987 -10.473 14.674 1.00 91.00 187 VAL A N 1
ATOM 1359 C CA . VAL A 1 187 ? -3.194 -10.579 13.439 1.00 91.00 187 VAL A CA 1
ATOM 1360 C C . VAL A 1 187 ? -2.636 -9.213 13.040 1.00 91.00 187 VAL A C 1
ATOM 1362 O O . VAL A 1 187 ? -3.348 -8.212 13.006 1.00 91.00 187 VAL A O 1
ATOM 1365 N N . GLY A 1 188 ? -1.335 -9.145 12.750 1.00 89.75 188 GLY A N 1
ATOM 1366 C CA . GLY A 1 188 ? -0.717 -7.942 12.175 1.00 89.75 188 GLY A CA 1
ATOM 1367 C C . GLY A 1 188 ? -1.225 -7.648 10.759 1.00 89.75 188 GLY A C 1
ATOM 1368 O O . GLY A 1 188 ? -1.841 -8.506 10.134 1.00 89.75 188 GLY A O 1
ATOM 1369 N N . ALA A 1 189 ? -0.940 -6.458 10.229 1.00 92.62 189 ALA A N 1
ATOM 1370 C CA . ALA A 1 189 ? -1.373 -6.092 8.882 1.00 92.62 189 ALA A CA 1
ATOM 1371 C C . ALA A 1 189 ? -0.844 -7.084 7.835 1.00 92.62 189 ALA A C 1
ATOM 1373 O O . ALA A 1 189 ? 0.368 -7.250 7.673 1.00 92.62 189 ALA A O 1
ATOM 1374 N N . LYS A 1 190 ? -1.760 -7.759 7.141 1.00 93.06 190 LYS A N 1
ATOM 1375 C CA . LYS A 1 190 ? -1.489 -8.733 6.076 1.00 93.06 190 LYS A CA 1
ATOM 1376 C C . LYS A 1 190 ? -2.511 -8.547 4.954 1.00 93.06 190 LYS A C 1
ATOM 1378 O O . LYS A 1 190 ? -3.554 -7.931 5.159 1.00 93.06 190 LYS A O 1
ATOM 1383 N N . LYS A 1 191 ? -2.216 -9.076 3.763 1.00 92.88 191 LYS A N 1
ATOM 1384 C CA . LYS A 1 191 ? -3.203 -9.146 2.672 1.00 92.88 191 LYS A CA 1
ATOM 1385 C C . LYS A 1 191 ? -4.385 -9.986 3.146 1.00 92.88 191 LYS A C 1
ATOM 1387 O O . LYS A 1 191 ? -4.146 -11.062 3.685 1.00 92.88 191 LYS A O 1
ATOM 1392 N N . GLY A 1 192 ? -5.605 -9.490 2.981 1.00 92.62 192 GLY A N 1
ATOM 1393 C CA . GLY A 1 192 ? -6.820 -10.123 3.491 1.00 92.62 192 GLY A CA 1
ATOM 1394 C C . GLY A 1 192 ? -7.960 -9.128 3.684 1.00 92.62 192 GLY A C 1
ATOM 1395 O O . GLY A 1 192 ? -7.835 -7.945 3.367 1.00 92.62 192 GLY A O 1
ATOM 1396 N N . THR A 1 193 ? -9.077 -9.616 4.208 1.00 91.75 193 THR A N 1
ATOM 1397 C CA . THR A 1 193 ? -10.289 -8.828 4.469 1.00 91.75 193 THR A CA 1
ATOM 1398 C C . THR A 1 193 ? -10.728 -8.965 5.925 1.00 91.75 193 THR A C 1
ATOM 1400 O O . THR A 1 193 ? -10.228 -9.816 6.660 1.00 91.75 193 THR A O 1
ATOM 1403 N N . CYS A 1 194 ? -11.641 -8.099 6.364 1.00 91.50 194 CYS A N 1
ATOM 1404 C CA . CYS A 1 194 ? -12.256 -8.188 7.683 1.00 91.50 194 CYS A CA 1
ATOM 1405 C C . CYS A 1 194 ? -13.684 -8.716 7.563 1.00 91.50 194 CYS A C 1
ATOM 1407 O O . CYS A 1 194 ? -14.462 -8.214 6.755 1.00 91.50 194 CYS A O 1
ATOM 1409 N N . SER A 1 195 ? -14.047 -9.684 8.403 1.00 89.06 195 SER A N 1
ATOM 1410 C CA . SER A 1 195 ? -15.425 -10.162 8.534 1.00 89.06 195 SER A CA 1
ATOM 1411 C C . SER A 1 195 ? -15.760 -10.371 10.003 1.00 89.06 195 SER A C 1
ATOM 1413 O O . SER A 1 195 ? -15.001 -11.016 10.721 1.00 89.06 195 SER A O 1
ATOM 1415 N N . ALA A 1 196 ? -16.867 -9.782 10.463 1.00 84.00 196 ALA A N 1
ATOM 1416 C CA . ALA A 1 196 ? -17.333 -9.856 11.853 1.00 84.00 196 ALA A CA 1
ATOM 1417 C C . ALA A 1 196 ? -16.239 -9.571 12.912 1.00 84.00 196 ALA A C 1
ATOM 1419 O O . ALA A 1 196 ? -16.200 -10.203 13.965 1.00 84.00 196 ALA A O 1
ATOM 1420 N N . GLY A 1 197 ? -15.321 -8.641 12.621 1.00 83.75 197 GLY A N 1
ATOM 1421 C CA . GLY A 1 197 ? -14.221 -8.269 13.519 1.00 83.75 197 GLY A CA 1
ATOM 1422 C C . GLY A 1 197 ? -13.030 -9.228 13.533 1.00 83.75 197 GLY A C 1
ATOM 1423 O O . GLY A 1 197 ? -12.109 -9.012 14.312 1.00 83.75 197 GLY A O 1
ATOM 1424 N N . ALA A 1 198 ? -13.004 -10.237 12.661 1.00 88.25 198 ALA A N 1
ATOM 1425 C CA . ALA A 1 198 ? -11.882 -11.153 12.487 1.00 88.25 198 ALA A CA 1
ATOM 1426 C C . ALA A 1 198 ? -11.176 -10.942 11.139 1.00 88.25 198 ALA A C 1
ATOM 1428 O O . ALA A 1 198 ? -11.785 -10.524 10.150 1.00 88.25 198 ALA A O 1
ATOM 1429 N N . PHE A 1 199 ? -9.881 -11.263 11.106 1.00 91.75 199 PHE A N 1
ATOM 1430 C CA . PHE A 1 199 ? -9.092 -11.303 9.879 1.00 91.75 199 PHE A CA 1
ATOM 1431 C C . PHE A 1 199 ? -9.449 -12.543 9.050 1.00 91.75 199 PHE A C 1
ATOM 1433 O O . PHE A 1 199 ? -9.445 -13.664 9.560 1.00 91.75 199 PHE A O 1
ATOM 1440 N N . VAL A 1 200 ? -9.696 -12.341 7.758 1.00 91.94 200 VAL A N 1
ATOM 1441 C CA . VAL A 1 200 ? -9.947 -13.390 6.768 1.00 91.94 200 VAL A CA 1
ATOM 1442 C C . VAL A 1 200 ? -8.837 -13.333 5.724 1.00 91.94 200 VAL A C 1
ATOM 1444 O O . VAL A 1 200 ? -8.630 -12.305 5.073 1.00 91.94 200 VAL A O 1
ATOM 1447 N N . ALA A 1 201 ? -8.101 -14.435 5.587 1.00 87.75 201 ALA A N 1
ATOM 1448 C CA . ALA A 1 201 ? -7.071 -14.569 4.563 1.00 87.75 201 ALA A CA 1
ATOM 1449 C C . ALA A 1 201 ? -7.692 -14.505 3.147 1.00 87.75 201 ALA A C 1
ATOM 1451 O O . ALA A 1 201 ? -8.856 -14.879 2.990 1.00 87.75 201 ALA A O 1
ATOM 1452 N N . PRO A 1 202 ? -6.951 -13.993 2.149 1.00 80.44 202 PRO A N 1
ATOM 1453 C CA . PRO A 1 202 ? -7.420 -13.848 0.774 1.00 80.44 202 PRO A CA 1
ATOM 1454 C C . PRO A 1 202 ? -7.596 -15.192 0.062 1.00 80.44 202 PRO A C 1
ATOM 1456 O O . PRO A 1 202 ? -6.918 -16.171 0.456 1.00 80.44 202 PRO A O 1
#

Solvent-accessible surface area (backbone atoms only — not comparable to full-atom values): 12741 Å² total; per-residue (Å²): 142,78,87,83,85,83,75,95,84,72,97,79,81,90,80,85,81,78,86,82,84,83,87,73,93,73,86,78,76,82,82,76,81,72,81,81,81,62,87,87,69,93,80,86,84,82,86,76,85,81,84,96,81,69,86,82,71,55,64,70,66,55,62,70,64,69,72,60,87,84,77,71,80,76,70,82,49,73,65,62,57,51,55,51,56,52,54,53,48,58,53,46,67,62,45,51,66,55,50,55,50,53,53,50,52,54,48,50,53,48,38,33,48,41,37,40,49,49,45,54,29,49,52,49,44,24,69,72,70,73,44,75,75,81,63,42,73,59,56,41,83,81,40,50,90,54,73,36,66,75,54,91,50,39,42,74,34,35,38,35,55,28,79,83,92,37,28,11,34,26,32,38,35,68,48,88,82,71,50,40,26,14,17,22,82,91,41,71,49,38,71,18,40,57,55,73,10,36,67,38,77,114

Radius of gyration: 32.67 Å; Cα contacts (8 Å, |Δi|>4): 219; chains: 1; bounding box: 64×72×66 Å

Mean predicted aligned error: 18.02 Å